Protein AF-A0A1V9XZH4-F1 (afdb_monomer)

Solvent-accessible surface area (backbone atoms only — not comparable to full-atom values): 14173 Å² total; per-residue (Å²): 106,75,68,56,33,52,47,51,18,68,76,70,73,46,92,42,86,50,59,61,65,52,14,51,52,33,57,56,53,50,52,32,57,75,72,70,48,92,74,62,70,66,55,71,80,41,41,68,61,32,49,50,42,28,15,50,36,45,43,61,67,25,68,44,66,68,39,15,20,73,62,25,9,61,59,54,45,49,55,52,46,58,54,54,45,50,74,75,45,88,64,92,77,86,78,87,87,85,90,80,54,52,67,52,55,39,16,40,27,41,50,71,72,67,55,83,67,59,60,60,56,79,74,51,42,80,46,79,44,82,43,71,41,89,88,76,74,46,51,29,37,36,35,27,43,30,45,55,92,74,70,49,73,39,80,78,45,76,46,46,43,68,63,52,50,61,71,36,49,92,30,43,54,91,52,57,57,61,74,72,64,54,70,73,83,76,77,58,54,78,69,52,45,51,52,49,51,51,50,52,54,51,51,52,51,51,51,50,51,51,48,52,51,50,49,52,52,47,58,60,47,67,76,57,78,89,83,89,81,87,86,78,87,74,99,71,87,75,87,132

pLDDT: mean 88.06, std 14.76, range [39.62, 98.56]

Organism: NCBI:txid418985

Secondary structure (DSSP, 8-state):
-HHHHHHHHHHHSS---SHHHHHHHHHHHHHHHHTT----HHHHHTHHHHHHHHHHHHHHHT-SHHHHHHHTHHHHHHHHHHHHHHHHS--S---------HHHHHHHHHHHT---SSPPPTT-EEEEEEEE-TTT--EEEEEEEE-TTT--EEEEEEEEHHHHHHHHHTTS-SSHHHHTT---TT---HHHHHHHHHHHHHHHHHHHHHHHHHHHHHHHHTTS----------S-----

Foldseek 3Di:
DVVVQVVVCVVVVHNRDDLVVLLVVLVVVVVCVVVVHDDDPVCVVCVVVSQLSNLVNLCVCQVDLASLLLQQQVVLVVVLVVLVVCLVDNDPDPDDDDDDDQSNVSSNCVLQVNHPSGRADVPWDKDWDWDADPVPRFIKIWIWIAHPVVRDTDTRDIDTSVVSCVSNVSSHDPDNCVVVVPDPDDPPDPVSVVVVVVVVVVVVVVVVVVVVVVVVVVVVCVVDDDDDDDDDDDPDPDDD

Radius of gyration: 29.9 Å; Cα contacts (8 Å, |Δi|>4): 224; chains: 1; bounding box: 82×60×63 Å

Mean predicted aligned error: 12.1 Å

Nearest PDB structures (foldseek):
  3it1-assembly1_A  TM=8.433E-01  e=1.072E-05  Francisella tularensis subsp. holarctica LVS
  3it2-assembly1_B  TM=8.369E-01  e=1.134E-05  Francisella tularensis subsp. holarctica LVS
  3it0-assembly1_A  TM=8.427E-01  e=2.110E-05  Francisella tularensis subsp. holarctica LVS
  4e3w-assembly1_B  TM=8.431E-01  e=2.645E-05  Francisella tularensis subsp. holarctica LVS
  3it3-assembly1_A  TM=7.872E-01  e=6.165E-05  Francisella tularensis subsp. holarctica LVS

Sequence (240 aa):
YADFYRNLSVWTGANITDWDTAGSIYDCVMIERLYGLPQPQWVTDHFDELEYQQDQSFEWYSKTPQLQRFRAGPLAKQILGNMQEVTKEPTDVRVHMYSTHDTEIASLLNLYGLFDQKSPSYGATVIVELWQDVAFSNYSVKVLRLNYLDMTPREVLHLPLPDFADRIASKLPSDWEKECGRKNAFILDGRDGQLFAMAVASWATLAFLCLISCCYCVCIRDSSNKKTIMYQPLPTETIS

InterPro domains:
  IPR000560 Histidine phosphatase superfamily, clade-2 [PF00328] (36-144)
  IPR000560 Histidine phosphatase superfamily, clade-2 [cd07061] (42-144)
  IPR029033 Histidine phosphatase superfamily [G3DSA:3.40.50.1240] (1-186)
  IPR029033 Histidine phosphatase superfamily [SSF53254] (3-183)
  IPR050645 Histidine Acid Phosphatase [PTHR11567] (20-185)

Structure (mmCIF, N/CA/C/O backbone):
data_AF-A0A1V9XZH4-F1
#
_entry.id   AF-A0A1V9XZH4-F1
#
loop_
_atom_site.group_PDB
_atom_site.id
_atom_site.type_symbol
_atom_site.label_atom_id
_atom_site.label_alt_id
_atom_site.label_comp_id
_atom_site.label_asym_id
_atom_site.label_entity_id
_atom_site.label_seq_id
_atom_site.pdbx_PDB_ins_code
_atom_site.Cartn_x
_atom_site.Cartn_y
_atom_site.Cartn_z
_atom_site.occupancy
_atom_site.B_iso_or_equiv
_atom_site.auth_seq_id
_atom_site.auth_comp_id
_atom_site.auth_asym_id
_atom_site.auth_atom_id
_atom_site.pdbx_PDB_model_num
ATOM 1 N N . TYR A 1 1 ? 12.724 10.282 -17.321 1.00 78.00 1 TYR A N 1
ATOM 2 C CA . TYR A 1 1 ? 11.905 9.112 -17.696 1.00 78.00 1 TYR A CA 1
ATOM 3 C C . TYR A 1 1 ? 11.595 9.006 -19.186 1.00 78.00 1 TYR A C 1
ATOM 5 O O . TYR A 1 1 ? 11.684 7.901 -19.687 1.00 78.00 1 TYR A O 1
ATOM 13 N N . ALA A 1 2 ? 11.286 10.084 -19.927 1.00 88.12 2 ALA A N 1
ATOM 14 C CA . ALA A 1 2 ? 10.917 9.964 -21.352 1.00 88.12 2 ALA A CA 1
ATOM 15 C C . ALA A 1 2 ? 11.971 9.252 -22.230 1.00 88.12 2 ALA A C 1
ATOM 17 O O . ALA A 1 2 ? 11.613 8.411 -23.050 1.00 88.12 2 ALA A O 1
ATOM 18 N N . ASP A 1 3 ? 13.262 9.544 -22.039 1.00 93.81 3 ASP A N 1
ATOM 19 C CA . ASP A 1 3 ? 14.328 8.855 -22.781 1.00 93.81 3 ASP A CA 1
ATOM 20 C C . ASP A 1 3 ? 14.521 7.405 -22.312 1.00 93.81 3 ASP A C 1
ATOM 22 O O . ASP A 1 3 ? 14.715 6.522 -23.140 1.00 93.81 3 ASP A O 1
ATOM 26 N N . PHE A 1 4 ? 14.366 7.136 -21.009 1.00 94.50 4 PHE A N 1
ATOM 27 C CA . PHE A 1 4 ? 14.396 5.775 -20.466 1.00 94.50 4 PHE A CA 1
ATOM 28 C C . PHE A 1 4 ? 13.275 4.913 -21.062 1.00 94.50 4 PHE A C 1
ATOM 30 O O . PHE A 1 4 ? 13.542 3.831 -21.561 1.00 94.50 4 PHE A O 1
ATOM 37 N N . TYR A 1 5 ? 12.037 5.414 -21.129 1.00 96.25 5 TYR A N 1
ATOM 38 C CA . TYR A 1 5 ? 10.906 4.659 -21.690 1.00 96.25 5 TYR A CA 1
ATOM 39 C C . TYR A 1 5 ? 11.044 4.450 -23.204 1.00 96.25 5 TYR A C 1
ATOM 41 O O . TYR A 1 5 ? 10.684 3.393 -23.727 1.00 96.25 5 TYR A O 1
ATOM 49 N N . ARG A 1 6 ? 11.640 5.419 -23.914 1.00 96.69 6 ARG A N 1
ATOM 50 C CA . ARG A 1 6 ? 12.012 5.248 -25.325 1.00 96.69 6 ARG A CA 1
ATOM 51 C C . ARG A 1 6 ? 13.023 4.113 -25.491 1.00 96.69 6 ARG A C 1
ATOM 53 O O . ARG A 1 6 ? 12.836 3.269 -26.361 1.00 96.69 6 ARG A O 1
ATOM 60 N N . ASN A 1 7 ? 14.053 4.071 -24.648 1.00 96.88 7 ASN A N 1
ATOM 61 C CA . ASN A 1 7 ? 15.051 3.005 -24.672 1.00 96.88 7 ASN A CA 1
ATOM 62 C C . ASN A 1 7 ? 14.434 1.645 -24.326 1.00 96.88 7 ASN A C 1
ATOM 64 O O . ASN A 1 7 ? 14.631 0.697 -25.079 1.00 96.88 7 ASN A O 1
ATOM 68 N N . LEU A 1 8 ? 13.611 1.568 -23.273 1.00 96.81 8 LEU A N 1
ATOM 69 C CA . LEU A 1 8 ? 12.867 0.355 -22.920 1.00 96.81 8 LEU A CA 1
ATOM 70 C C . LEU A 1 8 ? 12.020 -0.143 -24.093 1.00 96.81 8 LEU A C 1
ATOM 72 O O . LEU A 1 8 ? 12.009 -1.340 -24.369 1.00 96.81 8 LEU A O 1
ATOM 76 N N . SER A 1 9 ? 11.370 0.759 -24.832 1.00 97.38 9 SER A N 1
ATOM 77 C CA . SER A 1 9 ? 10.591 0.380 -26.015 1.00 97.38 9 SER A CA 1
ATOM 78 C C . SER A 1 9 ? 11.460 -0.229 -27.119 1.00 97.38 9 SER A C 1
ATOM 80 O O . SER A 1 9 ? 11.091 -1.229 -27.730 1.00 97.38 9 SER A O 1
ATOM 82 N N . VAL A 1 10 ? 12.645 0.341 -27.359 1.00 97.50 10 VAL A N 1
ATOM 83 C CA . VAL A 1 10 ? 13.603 -0.180 -28.347 1.00 97.50 10 VAL A CA 1
ATOM 84 C C . VAL A 1 10 ? 14.168 -1.535 -27.915 1.00 97.50 10 VAL A C 1
ATOM 86 O O . VAL A 1 10 ? 14.284 -2.435 -28.742 1.00 97.50 10 VAL A O 1
ATOM 89 N N . TRP A 1 11 ? 14.517 -1.693 -26.638 1.00 96.38 11 TRP A N 1
ATOM 90 C CA . TRP A 1 11 ? 15.146 -2.908 -26.120 1.00 96.38 11 TRP A CA 1
ATOM 91 C C . TRP A 1 11 ? 14.180 -4.084 -25.978 1.00 96.38 11 TRP A C 1
ATOM 93 O O . TRP A 1 11 ? 14.561 -5.219 -26.256 1.00 96.38 11 TRP A O 1
ATOM 103 N N . THR A 1 12 ? 12.942 -3.822 -25.555 1.00 95.38 12 THR A N 1
ATOM 104 C CA . THR A 1 12 ? 11.913 -4.859 -25.364 1.00 95.38 12 THR A CA 1
ATOM 105 C C . THR A 1 12 ? 11.109 -5.138 -26.633 1.00 95.38 12 THR A C 1
ATOM 107 O O . THR A 1 12 ? 10.493 -6.194 -26.748 1.00 95.38 12 THR A O 1
ATOM 110 N N . GLY A 1 13 ? 11.080 -4.196 -27.582 1.00 96.06 13 GLY A N 1
ATOM 111 C CA . GLY A 1 13 ? 10.205 -4.243 -28.756 1.00 96.06 13 GLY A CA 1
ATOM 112 C C . GLY A 1 13 ? 8.731 -3.933 -28.457 1.00 96.06 13 GLY A C 1
ATOM 113 O O . GLY A 1 13 ? 7.912 -3.949 -29.376 1.00 96.06 13 GLY A O 1
ATOM 114 N N . ALA A 1 14 ? 8.379 -3.643 -27.201 1.00 95.19 14 ALA A N 1
ATOM 115 C CA . ALA A 1 14 ? 7.040 -3.239 -26.789 1.00 95.19 14 ALA A CA 1
ATOM 116 C C . ALA A 1 14 ? 6.892 -1.708 -26.794 1.00 95.19 14 ALA A C 1
ATOM 118 O O . ALA A 1 14 ? 7.867 -0.970 -26.705 1.00 95.19 14 ALA A O 1
ATOM 119 N N . ASN A 1 15 ? 5.661 -1.204 -26.887 1.00 96.12 15 ASN A N 1
ATOM 120 C CA . ASN A 1 15 ? 5.402 0.232 -26.781 1.00 96.12 15 ASN A CA 1
ATOM 121 C C . ASN A 1 15 ? 5.285 0.643 -25.305 1.00 96.12 15 ASN A C 1
ATOM 123 O O . ASN A 1 15 ? 4.218 0.496 -24.713 1.00 96.12 15 ASN A O 1
ATOM 127 N N . ILE A 1 16 ? 6.371 1.152 -24.720 1.00 96.81 16 ILE A N 1
ATOM 128 C CA . ILE A 1 16 ? 6.438 1.543 -23.307 1.00 96.81 16 ILE A CA 1
ATOM 129 C C . ILE A 1 16 ? 6.202 3.049 -23.186 1.00 96.81 16 ILE A C 1
ATOM 131 O O . ILE A 1 16 ? 7.080 3.860 -23.486 1.00 96.81 16 ILE A O 1
ATOM 135 N N . THR A 1 17 ? 5.001 3.434 -22.749 1.00 95.06 17 THR A N 1
ATOM 136 C CA . THR A 1 17 ? 4.586 4.850 -22.677 1.00 95.06 17 THR A CA 1
ATOM 137 C C . THR A 1 17 ? 4.160 5.318 -21.295 1.00 95.06 17 THR A C 1
ATOM 139 O O . THR A 1 17 ? 4.040 6.520 -21.063 1.00 95.06 17 THR A O 1
ATOM 142 N N . ASP A 1 18 ? 3.929 4.389 -20.381 1.00 94.81 18 ASP A N 1
ATOM 143 C CA . ASP A 1 18 ? 3.443 4.656 -19.040 1.00 94.81 18 ASP A CA 1
ATOM 144 C C . ASP A 1 18 ? 4.310 3.945 -18.004 1.00 94.81 18 ASP A C 1
ATOM 146 O O . ASP A 1 18 ? 5.118 3.063 -18.303 1.00 94.81 18 ASP A O 1
ATOM 150 N N . TRP A 1 19 ? 4.153 4.394 -16.771 1.00 94.31 19 TRP A N 1
ATOM 151 C CA . TRP A 1 19 ? 4.971 3.945 -15.668 1.00 94.31 19 TRP A CA 1
ATOM 152 C C . TRP A 1 19 ? 4.685 2.521 -15.213 1.00 94.31 19 TRP A C 1
ATOM 154 O O . TRP A 1 19 ? 5.597 1.871 -14.713 1.00 94.31 19 TRP A O 1
ATOM 164 N N . ASP A 1 20 ? 3.450 2.056 -15.372 1.00 93.44 20 ASP A N 1
ATOM 165 C CA . ASP A 1 20 ? 3.027 0.742 -14.905 1.00 93.44 20 ASP A CA 1
ATOM 166 C C . ASP A 1 20 ? 3.624 -0.330 -15.815 1.00 93.44 20 ASP A C 1
ATOM 168 O O . ASP A 1 20 ? 4.338 -1.227 -15.365 1.00 93.44 20 ASP A O 1
ATOM 172 N N . THR A 1 21 ? 3.483 -0.135 -17.129 1.00 94.25 21 THR A N 1
ATOM 173 C CA . THR A 1 21 ? 4.137 -0.986 -18.124 1.00 94.25 21 THR A CA 1
ATOM 174 C C . THR A 1 21 ? 5.660 -0.946 -17.965 1.00 94.25 21 THR A C 1
ATOM 176 O O . THR A 1 21 ? 6.310 -1.988 -18.029 1.00 94.25 21 THR A O 1
ATOM 179 N N . ALA A 1 22 ? 6.251 0.226 -17.700 1.00 94.81 22 ALA A N 1
ATOM 180 C CA . ALA A 1 22 ? 7.690 0.325 -17.453 1.00 94.81 22 ALA A CA 1
ATOM 181 C C . ALA A 1 22 ? 8.131 -0.429 -16.182 1.00 94.81 22 ALA A C 1
ATOM 183 O O . ALA A 1 22 ? 9.173 -1.080 -16.207 1.00 94.81 22 ALA A O 1
ATOM 184 N N . GLY A 1 23 ? 7.346 -0.372 -15.099 1.00 93.69 23 GLY A N 1
ATOM 185 C CA . GLY A 1 23 ? 7.593 -1.133 -13.869 1.00 93.69 23 GLY A CA 1
ATOM 186 C C . GLY A 1 23 ? 7.511 -2.644 -14.093 1.00 93.69 23 GLY A C 1
ATOM 187 O O . GLY A 1 23 ? 8.406 -3.379 -13.684 1.00 93.69 23 GLY A O 1
ATOM 188 N N . SER A 1 24 ? 6.519 -3.109 -14.862 1.00 93.94 24 SER A N 1
ATOM 189 C CA . SER A 1 24 ? 6.313 -4.541 -15.141 1.00 93.94 24 SER A CA 1
ATOM 190 C C . SER A 1 24 ? 7.511 -5.247 -15.799 1.00 93.94 24 SER A C 1
ATOM 192 O O . SER A 1 24 ? 7.683 -6.457 -15.650 1.00 93.94 24 SER A O 1
ATOM 194 N N . ILE A 1 25 ? 8.391 -4.503 -16.483 1.00 96.38 25 ILE A N 1
ATOM 195 C CA . ILE A 1 25 ? 9.628 -5.053 -17.059 1.00 96.38 25 ILE A CA 1
ATOM 196 C C . ILE A 1 25 ? 10.563 -5.560 -15.957 1.00 96.38 25 ILE A C 1
ATOM 198 O O . ILE A 1 25 ? 11.166 -6.623 -16.113 1.00 96.38 25 ILE A O 1
ATOM 202 N N . TYR A 1 26 ? 10.671 -4.830 -14.841 1.00 95.69 26 TYR A N 1
ATOM 203 C CA . TYR A 1 26 ? 11.482 -5.261 -13.705 1.00 95.69 26 TYR A CA 1
ATOM 204 C C . TYR A 1 26 ? 10.965 -6.573 -13.116 1.00 95.69 26 TYR A C 1
ATOM 206 O O . TYR A 1 26 ? 11.776 -7.421 -12.766 1.00 95.69 26 TYR A O 1
ATOM 214 N N . ASP A 1 27 ? 9.646 -6.775 -13.045 1.00 93.69 27 ASP A N 1
ATOM 215 C CA . ASP A 1 27 ? 9.063 -8.014 -12.513 1.00 93.69 27 ASP A CA 1
ATOM 216 C C . ASP A 1 27 ? 9.528 -9.246 -13.312 1.00 93.69 27 ASP A C 1
ATOM 218 O O . ASP A 1 27 ? 10.066 -10.201 -12.748 1.00 93.69 27 ASP A O 1
ATOM 222 N N . CYS A 1 28 ? 9.458 -9.174 -14.648 1.00 94.56 28 CYS A N 1
ATOM 223 C CA . CYS A 1 28 ? 9.970 -10.229 -15.530 1.00 94.56 28 CYS A CA 1
ATOM 224 C C . CYS A 1 28 ? 11.473 -10.470 -15.320 1.00 94.56 28 CYS A C 1
ATOM 226 O O . CYS A 1 28 ? 11.912 -11.603 -15.115 1.00 94.56 28 CYS A O 1
ATOM 228 N N . VAL A 1 29 ? 12.260 -9.392 -15.314 1.00 95.50 29 VAL A N 1
ATOM 229 C CA . VAL A 1 29 ? 13.716 -9.426 -15.116 1.00 95.50 29 VAL A CA 1
ATOM 230 C C . VAL A 1 29 ? 14.100 -10.002 -13.746 1.00 95.50 29 VAL A C 1
ATOM 232 O O . VAL A 1 29 ? 15.080 -10.741 -13.626 1.00 95.50 29 VAL A O 1
ATOM 235 N N . MET A 1 30 ? 13.348 -9.680 -12.698 1.00 94.44 30 MET A N 1
ATOM 236 C CA . MET A 1 30 ? 13.578 -10.172 -11.344 1.00 94.44 30 MET A CA 1
ATOM 237 C C . MET A 1 30 ? 13.323 -11.681 -11.273 1.00 94.44 30 MET A C 1
ATOM 239 O O . MET A 1 30 ? 14.156 -12.409 -10.730 1.00 94.44 30 MET A O 1
ATOM 243 N N . ILE A 1 31 ? 12.240 -12.167 -11.890 1.00 94.69 31 ILE A N 1
ATOM 244 C CA . ILE A 1 31 ? 11.927 -13.600 -11.975 1.00 94.69 31 ILE A CA 1
ATOM 245 C C . ILE A 1 31 ? 13.009 -14.344 -12.766 1.00 94.69 31 ILE A C 1
ATOM 247 O O . ILE A 1 31 ? 13.516 -15.367 -12.307 1.00 94.69 31 ILE A O 1
ATOM 251 N N . GLU A 1 32 ? 13.414 -13.828 -13.926 1.00 95.69 32 GLU A N 1
ATOM 252 C CA . GLU A 1 32 ? 14.507 -14.407 -14.713 1.00 95.69 32 GLU A CA 1
ATOM 253 C C . GLU A 1 32 ? 15.790 -14.539 -13.888 1.00 95.69 32 GLU A C 1
ATOM 255 O O . GLU A 1 32 ? 16.398 -15.612 -13.857 1.00 95.69 32 GLU A O 1
ATOM 260 N N . ARG A 1 33 ? 16.169 -13.481 -13.161 1.00 93.56 33 ARG A N 1
ATOM 261 C CA . ARG A 1 33 ? 17.344 -13.487 -12.284 1.00 93.56 33 ARG A CA 1
ATOM 262 C C . ARG A 1 33 ? 17.195 -14.491 -11.137 1.00 93.56 33 ARG A C 1
ATOM 264 O O . ARG A 1 33 ? 18.155 -15.202 -10.844 1.00 93.56 33 ARG A O 1
ATOM 271 N N . LEU A 1 34 ? 16.013 -14.592 -10.525 1.00 92.88 34 LEU A N 1
ATOM 272 C CA . LEU A 1 34 ? 15.721 -15.544 -9.447 1.00 92.88 34 LEU A CA 1
ATOM 273 C C . LEU A 1 34 ? 15.927 -17.002 -9.887 1.00 92.88 34 LEU A C 1
ATOM 275 O O . LEU A 1 34 ? 16.435 -17.811 -9.112 1.00 92.88 34 LEU A O 1
ATOM 279 N N . TYR A 1 35 ? 15.571 -17.328 -11.131 1.00 96.00 35 TYR A N 1
ATOM 280 C CA . TYR A 1 35 ? 15.694 -18.679 -11.687 1.00 96.00 35 TYR A CA 1
ATOM 281 C C . TYR A 1 35 ? 16.961 -18.899 -12.530 1.00 96.00 35 TYR A C 1
ATOM 283 O O . TYR A 1 35 ? 17.120 -19.964 -13.127 1.00 96.00 35 TYR A O 1
ATOM 291 N N . GLY A 1 36 ? 17.878 -17.928 -12.572 1.00 96.19 36 GLY A N 1
ATOM 292 C CA . GLY A 1 36 ? 19.130 -18.035 -13.325 1.00 96.19 36 GLY A CA 1
ATOM 293 C C . GLY A 1 36 ? 18.937 -18.126 -14.844 1.00 96.19 36 GLY A C 1
ATOM 294 O O . GLY A 1 36 ? 19.739 -18.765 -15.527 1.00 96.19 36 GLY A O 1
ATOM 295 N N . LEU A 1 37 ? 17.869 -17.525 -15.374 1.00 96.81 37 LEU A N 1
ATOM 296 C CA . LEU A 1 37 ? 17.604 -17.461 -16.809 1.00 96.81 37 LEU A CA 1
ATOM 297 C C . LEU A 1 37 ? 18.524 -16.432 -17.491 1.00 96.81 37 LEU A C 1
ATOM 299 O O . LEU A 1 37 ? 18.918 -15.442 -16.870 1.00 96.81 37 LEU A O 1
ATOM 303 N N . PRO A 1 38 ? 18.897 -16.650 -18.767 1.00 95.38 38 PRO A N 1
ATOM 304 C CA . PRO A 1 38 ? 19.751 -15.720 -19.494 1.00 95.38 38 PRO A CA 1
ATOM 305 C C . PRO A 1 38 ? 19.031 -14.390 -19.735 1.00 95.38 38 PRO A C 1
ATOM 307 O O . PRO A 1 38 ? 17.893 -14.376 -20.195 1.00 95.38 38 PRO A O 1
ATOM 310 N N . GLN A 1 39 ? 19.732 -13.282 -19.491 1.00 94.81 39 GLN A N 1
ATOM 311 C CA . GLN A 1 39 ? 19.215 -11.926 -19.683 1.00 94.81 39 GLN A CA 1
ATOM 312 C C . GLN A 1 39 ? 20.040 -11.177 -20.735 1.00 94.81 39 GLN A C 1
ATOM 314 O O . GLN A 1 39 ? 21.250 -11.405 -20.846 1.00 94.81 39 GLN A O 1
ATOM 319 N N . PRO A 1 40 ? 19.427 -10.277 -21.519 1.00 95.25 40 PRO A N 1
ATOM 320 C CA . PRO A 1 40 ? 20.167 -9.437 -22.450 1.00 95.25 40 PRO A CA 1
ATOM 321 C C . PRO A 1 40 ? 21.054 -8.431 -21.697 1.00 95.25 40 PRO A C 1
ATOM 323 O O . PRO A 1 40 ? 20.728 -7.999 -20.594 1.00 95.25 40 PRO A O 1
ATOM 326 N N . GLN A 1 41 ? 22.167 -8.014 -22.311 1.00 95.50 41 GLN A N 1
ATOM 327 C CA . GLN A 1 41 ? 23.179 -7.169 -21.655 1.00 95.50 41 GLN A CA 1
ATOM 328 C C . GLN A 1 41 ? 22.600 -5.872 -21.062 1.00 95.50 41 GLN A C 1
ATOM 330 O O . GLN A 1 41 ? 22.933 -5.514 -19.935 1.00 95.50 41 GLN A O 1
ATOM 335 N N . TRP A 1 42 ? 21.673 -5.220 -21.773 1.00 95.56 42 TRP A N 1
ATOM 336 C CA . TRP A 1 42 ? 21.058 -3.967 -21.323 1.00 95.56 42 TRP A CA 1
ATOM 337 C C . TRP A 1 42 ? 20.326 -4.106 -19.978 1.00 95.56 42 TRP A C 1
ATOM 339 O O . TRP A 1 42 ? 20.273 -3.145 -19.220 1.00 95.56 42 TRP A O 1
ATOM 349 N N . VAL A 1 43 ? 19.803 -5.293 -19.641 1.00 95.81 43 VAL A N 1
ATOM 350 C CA . VAL A 1 43 ? 19.167 -5.538 -18.335 1.00 95.81 43 VAL A CA 1
ATOM 351 C C . VAL A 1 43 ? 20.191 -5.442 -17.212 1.00 95.81 43 VAL A C 1
ATOM 353 O O . VAL A 1 43 ? 19.891 -4.894 -16.159 1.00 95.81 43 VAL A O 1
ATOM 356 N N . THR A 1 44 ? 21.406 -5.949 -17.432 1.00 92.75 44 THR A N 1
ATOM 357 C CA . THR A 1 44 ? 22.478 -5.862 -16.432 1.00 92.75 44 THR A CA 1
ATOM 358 C C . THR A 1 44 ? 22.958 -4.424 -16.275 1.00 92.75 44 THR A C 1
ATOM 360 O O . THR A 1 44 ? 23.144 -3.969 -15.150 1.00 92.75 44 THR A O 1
ATOM 363 N N . ASP A 1 45 ? 23.102 -3.703 -17.388 1.00 95.50 45 ASP A N 1
ATOM 364 C CA . ASP A 1 45 ? 23.608 -2.327 -17.399 1.00 95.50 45 ASP A CA 1
ATOM 365 C C . ASP A 1 45 ? 22.623 -1.326 -16.760 1.00 95.50 45 ASP A C 1
ATOM 367 O O . ASP A 1 45 ? 23.046 -0.305 -16.222 1.00 95.50 45 ASP A O 1
ATOM 371 N N . HIS A 1 46 ? 21.320 -1.633 -16.793 1.00 95.94 46 HIS A N 1
ATOM 372 C CA . HIS A 1 46 ? 20.234 -0.748 -16.352 1.00 95.94 46 HIS A CA 1
ATOM 373 C C . HIS A 1 46 ? 19.371 -1.343 -15.223 1.00 95.94 46 HIS A C 1
ATOM 375 O O . HIS A 1 46 ? 18.248 -0.888 -14.994 1.00 95.94 46 HIS A O 1
ATOM 381 N N . PHE A 1 47 ? 19.870 -2.358 -14.506 1.00 94.81 47 PHE A N 1
ATOM 382 C CA . PHE A 1 47 ? 19.097 -3.067 -13.477 1.00 94.81 47 PHE A CA 1
ATOM 383 C C . PHE A 1 47 ? 18.586 -2.129 -12.373 1.00 94.81 47 PHE A C 1
ATOM 385 O O . PHE A 1 47 ? 17.410 -2.178 -12.019 1.00 94.81 47 PHE A O 1
ATOM 392 N N . ASP A 1 48 ? 19.440 -1.232 -11.879 1.00 95.62 48 ASP A N 1
ATOM 393 C CA . ASP A 1 48 ? 19.083 -0.294 -10.808 1.00 95.62 48 ASP A CA 1
ATOM 394 C C . ASP A 1 48 ? 18.025 0.730 -11.265 1.00 95.62 48 ASP A C 1
ATOM 396 O O . ASP A 1 48 ? 17.177 1.152 -10.480 1.00 95.62 48 ASP A O 1
ATOM 400 N N . GLU A 1 49 ? 18.027 1.116 -12.547 1.00 96.31 49 GLU A N 1
ATOM 401 C CA . GLU A 1 49 ? 17.008 2.011 -13.112 1.00 96.31 49 GLU A CA 1
ATOM 402 C C . GLU A 1 49 ? 15.653 1.307 -13.262 1.00 96.31 49 GLU A C 1
ATOM 404 O O . GLU A 1 49 ? 14.613 1.923 -13.017 1.00 96.31 49 GLU A O 1
ATOM 409 N N . LEU A 1 50 ? 15.660 0.018 -13.624 1.00 96.62 50 LEU A N 1
ATOM 410 C CA . LEU A 1 50 ? 14.461 -0.823 -13.642 1.00 96.62 50 LEU A CA 1
ATOM 411 C C . LEU A 1 50 ? 13.887 -0.991 -12.229 1.00 96.62 50 LEU A C 1
ATOM 413 O O . LEU A 1 50 ? 12.688 -0.800 -12.036 1.00 96.62 50 LEU A O 1
ATOM 417 N N . GLU A 1 51 ? 14.737 -1.292 -11.243 1.00 96.31 51 GLU A N 1
ATOM 418 C CA . GLU A 1 51 ? 14.324 -1.435 -9.841 1.00 96.31 51 GLU A CA 1
ATOM 419 C C . GLU A 1 51 ? 13.718 -0.138 -9.309 1.00 96.31 51 GLU A C 1
ATOM 421 O O . GLU A 1 51 ? 12.626 -0.126 -8.742 1.00 96.31 51 GLU A O 1
ATOM 426 N N . TYR A 1 52 ? 14.389 0.985 -9.555 1.00 96.25 52 TYR A N 1
ATOM 427 C CA . TYR A 1 52 ? 13.887 2.286 -9.145 1.00 96.25 52 TYR A CA 1
ATOM 428 C C . TYR A 1 52 ? 12.545 2.623 -9.812 1.00 96.25 52 TYR A C 1
ATOM 430 O O . TYR A 1 52 ? 11.632 3.116 -9.148 1.00 96.25 52 TYR A O 1
ATOM 438 N N . GLN A 1 53 ? 12.383 2.326 -11.105 1.00 96.12 53 GLN A N 1
ATOM 439 C CA . GLN A 1 53 ? 11.108 2.499 -11.805 1.00 96.12 53 GLN A CA 1
ATOM 440 C C . GLN A 1 53 ? 9.993 1.630 -11.196 1.00 96.12 53 GLN A C 1
ATOM 442 O O . GLN A 1 53 ? 8.864 2.109 -11.042 1.00 96.12 53 GLN A O 1
ATOM 447 N N . GLN A 1 54 ? 10.291 0.386 -10.818 1.00 96.38 54 GLN A N 1
ATOM 448 C CA . GLN A 1 54 ? 9.344 -0.489 -10.125 1.00 96.38 54 GLN A CA 1
ATOM 449 C C . GLN A 1 54 ? 8.930 0.104 -8.774 1.00 96.38 54 GLN A C 1
ATOM 451 O O . GLN A 1 54 ? 7.740 0.251 -8.495 1.00 96.38 54 GLN A O 1
ATOM 456 N N . ASP A 1 55 ? 9.898 0.527 -7.964 1.00 96.44 55 ASP A N 1
ATOM 457 C CA . ASP A 1 55 ? 9.656 1.153 -6.664 1.00 96.44 55 ASP A CA 1
ATOM 458 C C . ASP A 1 55 ? 8.755 2.398 -6.778 1.00 96.44 55 ASP A C 1
ATOM 460 O O . ASP A 1 55 ? 7.805 2.567 -6.007 1.00 96.44 55 ASP A O 1
ATOM 464 N N . GLN A 1 56 ? 8.994 3.252 -7.782 1.00 95.44 56 GLN A N 1
ATOM 465 C CA . GLN A 1 56 ? 8.141 4.418 -8.043 1.00 95.44 56 GLN A CA 1
ATOM 466 C C . GLN A 1 56 ? 6.713 4.035 -8.456 1.00 95.44 56 GLN A C 1
ATOM 468 O O . GLN A 1 56 ? 5.768 4.747 -8.112 1.00 95.44 56 GLN A O 1
ATOM 473 N N . SER A 1 57 ? 6.535 2.911 -9.150 1.00 95.25 57 SER A N 1
ATOM 474 C CA . SER A 1 57 ? 5.216 2.439 -9.587 1.00 95.25 57 SER A CA 1
ATOM 475 C C . SER A 1 57 ? 4.314 2.110 -8.388 1.00 95.25 57 SER A C 1
ATOM 477 O O . SER A 1 57 ? 3.154 2.530 -8.351 1.00 95.25 57 SER A O 1
ATOM 479 N N . PHE A 1 58 ? 4.864 1.485 -7.339 1.00 95.94 58 PHE A N 1
ATOM 480 C CA . PHE A 1 58 ? 4.138 1.233 -6.084 1.00 95.94 58 PHE A CA 1
ATOM 481 C C . PHE A 1 58 ? 3.754 2.503 -5.325 1.00 95.94 58 PHE A C 1
ATOM 483 O O . PHE A 1 58 ? 2.671 2.566 -4.744 1.00 95.94 58 PHE A O 1
ATOM 490 N N . GLU A 1 59 ? 4.592 3.539 -5.366 1.00 94.69 59 GLU A N 1
ATOM 491 C CA . GLU A 1 59 ? 4.243 4.846 -4.803 1.00 94.69 59 GLU A CA 1
ATOM 492 C C . GLU A 1 59 ? 3.076 5.485 -5.574 1.00 94.69 59 GLU A C 1
ATOM 494 O O . GLU A 1 59 ? 2.129 6.009 -4.984 1.00 94.69 59 GLU A O 1
ATOM 499 N N . TRP A 1 60 ? 3.115 5.436 -6.908 1.00 94.94 60 TRP A N 1
ATOM 500 C CA . TRP A 1 60 ? 2.136 6.104 -7.773 1.00 94.94 60 TRP A CA 1
ATOM 501 C C . TRP A 1 60 ? 0.741 5.506 -7.689 1.00 94.94 60 TRP A C 1
ATOM 503 O O . TRP A 1 60 ? -0.243 6.247 -7.777 1.00 94.94 60 TRP A O 1
ATOM 513 N N . TYR A 1 61 ? 0.649 4.210 -7.409 1.00 93.69 61 TYR A N 1
ATOM 514 C CA . TYR A 1 61 ? -0.614 3.537 -7.166 1.00 93.69 61 TYR A CA 1
ATOM 515 C C . TYR A 1 61 ? -1.447 4.191 -6.054 1.00 93.69 61 TYR A C 1
ATOM 517 O O . TYR A 1 61 ? -2.663 4.298 -6.196 1.00 93.69 61 TYR A O 1
ATOM 525 N N . SER A 1 62 ? -0.828 4.708 -4.993 1.00 95.88 62 SER A N 1
ATOM 526 C CA . SER A 1 62 ? -1.536 5.278 -3.839 1.00 95.88 62 SER A CA 1
ATOM 527 C C . SER A 1 62 ? -0.976 6.631 -3.388 1.00 95.88 62 SER A C 1
ATOM 529 O O . SER A 1 62 ? -1.027 6.967 -2.207 1.00 95.88 62 SER A O 1
ATOM 531 N N . LYS A 1 63 ? -0.436 7.425 -4.316 1.00 95.56 63 LYS A N 1
ATOM 532 C CA . LYS A 1 63 ? 0.290 8.665 -3.989 1.00 95.56 63 LYS A CA 1
ATOM 533 C C . LYS A 1 63 ? -0.568 9.748 -3.336 1.00 95.56 63 LYS A C 1
ATOM 535 O O . LYS A 1 63 ? -0.076 10.556 -2.553 1.00 95.56 63 LYS A O 1
ATOM 540 N N . THR A 1 64 ? -1.845 9.829 -3.705 1.00 97.00 64 THR A N 1
ATOM 541 C CA . THR A 1 64 ? -2.754 10.869 -3.204 1.00 97.00 64 THR A CA 1
ATOM 542 C C . THR A 1 64 ? -3.697 10.307 -2.142 1.00 97.00 64 THR A C 1
ATOM 544 O O . THR A 1 64 ? -4.065 9.132 -2.220 1.00 97.00 64 THR A O 1
ATOM 547 N N . PRO A 1 65 ? -4.177 11.130 -1.189 1.00 96.50 65 PRO A N 1
ATOM 548 C CA . PRO A 1 65 ? -5.173 10.691 -0.211 1.00 96.50 65 PRO A CA 1
ATOM 549 C C . PRO A 1 65 ? -6.429 10.086 -0.853 1.00 96.50 65 PRO A C 1
ATOM 551 O O . PRO A 1 65 ? -7.004 9.142 -0.320 1.00 96.50 65 PRO A O 1
ATOM 554 N N . GLN A 1 66 ? -6.839 10.592 -2.020 1.00 96.25 66 GLN A N 1
ATOM 555 C CA . GLN A 1 66 ? -7.961 10.061 -2.792 1.00 96.25 66 GLN A CA 1
ATOM 556 C C . GLN A 1 66 ? -7.669 8.649 -3.316 1.00 96.25 66 GLN A C 1
ATOM 558 O O . GLN A 1 66 ? -8.516 7.768 -3.195 1.00 96.25 66 GLN A O 1
ATOM 563 N N . LEU A 1 67 ? -6.469 8.409 -3.856 1.00 96.88 67 LEU A N 1
ATOM 564 C CA . LEU A 1 67 ? -6.068 7.074 -4.304 1.00 96.88 67 LEU A CA 1
ATOM 565 C C . LEU A 1 67 ? -5.961 6.099 -3.128 1.00 96.88 67 LEU A C 1
ATOM 567 O O . LEU A 1 67 ? -6.465 4.985 -3.226 1.00 96.88 67 LEU A O 1
ATOM 571 N N . GLN A 1 68 ? -5.387 6.526 -1.999 1.00 97.94 68 GLN A N 1
ATOM 572 C CA . GLN A 1 68 ? -5.339 5.723 -0.769 1.00 97.94 68 GLN A CA 1
ATOM 573 C C . GLN A 1 68 ? -6.748 5.344 -0.308 1.00 97.94 68 GLN A C 1
ATOM 575 O O . GLN A 1 68 ? -7.013 4.179 -0.023 1.00 97.94 68 GLN A O 1
ATOM 580 N N . ARG A 1 69 ? -7.671 6.313 -0.310 1.00 97.56 69 ARG A N 1
ATOM 581 C CA . ARG A 1 69 ? -9.071 6.118 0.079 1.00 97.56 69 ARG A CA 1
ATOM 582 C C . ARG A 1 69 ? -9.807 5.109 -0.793 1.00 97.56 69 ARG A C 1
ATOM 584 O O . ARG A 1 69 ? -10.589 4.320 -0.268 1.00 97.56 69 ARG A O 1
ATOM 591 N N . PHE A 1 70 ? -9.574 5.125 -2.102 1.00 96.00 70 PHE A N 1
ATOM 592 C CA . PHE A 1 70 ? -10.262 4.220 -3.023 1.00 96.00 70 PHE A CA 1
ATOM 593 C C . PHE A 1 70 ? -9.586 2.863 -3.194 1.00 96.00 70 PHE A C 1
ATOM 595 O O . PHE A 1 70 ? -10.262 1.930 -3.616 1.00 96.00 70 PHE A O 1
ATOM 602 N N . ARG A 1 71 ? -8.301 2.734 -2.857 1.00 95.12 71 ARG A N 1
ATOM 603 C CA . ARG A 1 71 ? -7.562 1.470 -2.964 1.00 95.12 71 ARG A CA 1
ATOM 604 C C . ARG A 1 71 ? -7.547 0.714 -1.647 1.00 95.12 71 ARG A C 1
ATOM 606 O O . ARG A 1 71 ? -8.345 -0.194 -1.468 1.00 95.12 71 ARG A O 1
ATOM 613 N N . ALA A 1 72 ? -6.731 1.173 -0.701 1.00 97.88 72 ALA A N 1
ATOM 614 C CA . ALA A 1 72 ? -6.555 0.512 0.590 1.00 97.88 72 ALA A CA 1
ATOM 615 C C . ALA A 1 72 ? -7.579 0.941 1.653 1.00 97.88 72 ALA A C 1
ATOM 617 O O . ALA A 1 72 ? -7.689 0.312 2.705 1.00 97.88 72 ALA A O 1
ATOM 618 N N . GLY A 1 73 ? -8.338 2.014 1.411 1.00 98.06 73 GLY A N 1
ATOM 619 C CA . GLY A 1 73 ? -9.336 2.536 2.346 1.00 98.06 73 GLY A CA 1
ATOM 620 C C . GLY A 1 73 ? -10.366 1.503 2.823 1.00 98.06 73 GLY A C 1
ATOM 621 O O . GLY A 1 73 ? -10.598 1.433 4.032 1.00 98.06 73 GLY A O 1
ATOM 622 N N . PRO A 1 74 ? -10.974 0.681 1.942 1.00 97.81 74 PRO A N 1
ATOM 623 C CA . PRO A 1 74 ? -11.873 -0.398 2.353 1.00 97.81 74 PRO A CA 1
ATOM 624 C C . PRO A 1 74 ? -11.219 -1.405 3.306 1.00 97.81 74 PRO A C 1
ATOM 626 O O . PRO A 1 74 ? -11.783 -1.687 4.364 1.00 97.81 74 PRO A O 1
ATOM 629 N N . LEU A 1 75 ? -10.014 -1.889 2.982 1.00 98.31 75 LEU A N 1
ATOM 630 C CA . LEU A 1 75 ? -9.281 -2.837 3.823 1.00 98.31 75 LEU A CA 1
ATOM 631 C C . LEU A 1 75 ? -8.905 -2.210 5.173 1.00 98.31 75 LEU A C 1
ATOM 633 O O . LEU A 1 75 ? -9.149 -2.805 6.221 1.00 98.31 75 LEU A O 1
ATOM 637 N N . ALA A 1 76 ? -8.387 -0.980 5.171 1.00 98.56 76 ALA A N 1
ATOM 638 C CA . ALA A 1 76 ? -8.050 -0.247 6.390 1.00 98.56 76 ALA A CA 1
ATOM 639 C C . ALA A 1 76 ? -9.280 -0.015 7.286 1.00 98.56 76 ALA A C 1
ATOM 641 O O . ALA A 1 76 ? -9.198 -0.166 8.507 1.00 98.56 76 ALA A O 1
ATOM 642 N N . LYS A 1 77 ? -10.438 0.304 6.688 1.00 98.50 77 LYS A N 1
ATOM 643 C CA . LYS A 1 77 ? -11.712 0.456 7.406 1.00 98.50 77 LYS A CA 1
ATOM 644 C C . LYS A 1 77 ? -12.150 -0.858 8.046 1.00 98.50 77 LYS A C 1
ATOM 646 O O . LYS A 1 77 ? -12.588 -0.842 9.192 1.00 98.50 77 LYS A O 1
ATOM 651 N N . GLN A 1 78 ? -12.012 -1.976 7.335 1.00 98.06 78 GLN A N 1
ATOM 652 C CA . GLN A 1 78 ? -12.334 -3.301 7.861 1.00 98.06 78 GLN A CA 1
ATOM 653 C C . GLN A 1 78 ? -11.407 -3.693 9.019 1.00 98.06 78 GLN A C 1
ATOM 655 O O . GLN A 1 78 ? -11.889 -4.114 10.065 1.00 98.06 78 GLN A O 1
ATOM 660 N N . ILE A 1 79 ? -10.092 -3.491 8.881 1.00 98.44 79 ILE A N 1
ATOM 661 C CA . ILE A 1 79 ? -9.117 -3.761 9.951 1.00 98.44 79 ILE A CA 1
ATOM 662 C C . ILE A 1 79 ? -9.437 -2.927 11.201 1.00 98.44 79 ILE A C 1
ATOM 664 O O . ILE A 1 79 ? -9.507 -3.474 12.302 1.00 98.44 79 ILE A O 1
ATOM 668 N N . LEU A 1 80 ? -9.682 -1.619 11.043 1.00 98.38 80 LEU A N 1
ATOM 669 C CA . LEU A 1 80 ? -10.071 -0.750 12.156 1.00 98.38 80 LEU A CA 1
ATOM 670 C C . LEU A 1 80 ? -11.400 -1.186 12.788 1.00 98.38 80 LEU A C 1
ATOM 672 O O . LEU A 1 80 ? -11.507 -1.205 14.013 1.00 98.38 80 LEU A O 1
ATOM 676 N N . GLY A 1 81 ? -12.388 -1.552 11.968 1.00 97.25 81 GLY A N 1
ATOM 677 C CA . GLY A 1 81 ? -13.690 -2.041 12.420 1.00 97.25 81 GLY A CA 1
ATOM 678 C C . GLY A 1 81 ? -13.562 -3.278 13.304 1.00 97.25 81 GLY A C 1
ATOM 679 O O . GLY A 1 81 ? -14.037 -3.255 14.437 1.00 97.25 81 GLY A O 1
ATOM 680 N N . ASN A 1 82 ? -12.825 -4.293 12.845 1.00 96.94 82 ASN A N 1
ATOM 681 C CA . ASN A 1 82 ? -12.580 -5.517 13.613 1.00 96.94 82 ASN A CA 1
ATOM 682 C C . ASN A 1 82 ? -11.921 -5.211 14.969 1.00 96.94 82 ASN A C 1
ATOM 684 O O . ASN A 1 82 ? -12.312 -5.766 15.992 1.00 96.94 82 ASN A O 1
ATOM 688 N N . MET A 1 83 ? -10.946 -4.293 15.004 1.00 96.25 83 MET A N 1
ATOM 689 C CA . MET A 1 83 ? -10.321 -3.876 16.266 1.00 96.25 83 MET A CA 1
ATOM 690 C C . MET A 1 83 ? -11.320 -3.174 17.194 1.00 96.25 83 MET A C 1
ATOM 692 O O . MET A 1 83 ? -11.363 -3.459 18.388 1.00 96.25 83 MET A O 1
ATOM 696 N N . GLN A 1 84 ? -12.141 -2.266 16.664 1.00 95.75 84 GLN A N 1
ATOM 697 C CA . GLN A 1 84 ? -13.135 -1.537 17.452 1.00 95.75 84 GLN A CA 1
ATOM 698 C C . GLN A 1 84 ? -14.250 -2.444 17.982 1.00 95.75 84 GLN A C 1
ATOM 700 O O . GLN A 1 84 ? -14.763 -2.189 19.069 1.00 95.75 84 GLN A O 1
ATOM 705 N N . GLU A 1 85 ? -14.629 -3.493 17.255 1.00 94.56 85 GLU A N 1
ATOM 706 C CA . GLU A 1 85 ? -15.603 -4.486 17.721 1.00 94.56 85 GLU A CA 1
ATOM 707 C C . GLU A 1 85 ? -15.114 -5.202 18.982 1.00 94.56 85 GLU A C 1
ATOM 709 O O . GLU A 1 85 ? -15.845 -5.223 19.970 1.00 94.56 85 GLU A O 1
ATOM 714 N N . VAL A 1 86 ? -13.847 -5.638 19.006 1.00 93.06 86 VAL A N 1
ATOM 715 C CA . VAL A 1 86 ? -13.212 -6.256 20.188 1.00 93.06 86 VAL A CA 1
ATOM 716 C C . VAL A 1 86 ? -13.280 -5.336 21.412 1.00 93.06 86 VAL A C 1
ATOM 718 O O . VAL A 1 86 ? -13.452 -5.806 22.534 1.00 93.06 86 VAL A O 1
ATOM 721 N N . THR A 1 87 ? -13.162 -4.014 21.219 1.00 91.69 87 THR A N 1
ATOM 722 C CA . THR A 1 87 ? -13.229 -3.056 22.340 1.00 91.69 87 THR A CA 1
ATOM 723 C C . THR A 1 87 ? -14.625 -2.907 22.945 1.00 91.69 87 THR A C 1
ATOM 725 O O . THR A 1 87 ? -14.743 -2.445 24.079 1.00 91.69 87 THR A O 1
ATOM 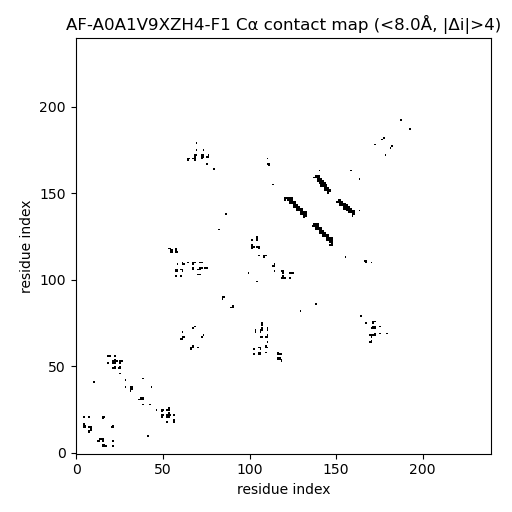728 N N . LYS A 1 88 ? -15.676 -3.265 22.195 1.00 91.81 88 LYS A N 1
ATOM 729 C CA . LYS A 1 88 ? -17.077 -3.163 22.625 1.00 91.81 88 LYS A CA 1
ATOM 730 C C . LYS A 1 88 ? -17.549 -4.462 23.258 1.00 91.81 88 LYS A C 1
ATOM 732 O O . LYS A 1 88 ? -18.141 -4.434 24.332 1.00 91.81 88 LYS A O 1
ATOM 737 N N . GLU A 1 89 ? -17.287 -5.579 22.586 1.00 89.88 89 GLU A N 1
ATOM 738 C CA . GLU A 1 89 ? -17.715 -6.908 23.005 1.00 89.88 89 GLU A CA 1
ATOM 739 C C . GLU A 1 89 ? -16.597 -7.921 22.721 1.00 89.88 89 GLU A C 1
ATOM 741 O O . GLU A 1 89 ? -16.014 -7.908 21.633 1.00 89.88 89 GLU A O 1
ATOM 746 N N . PRO A 1 90 ? -16.277 -8.818 23.673 1.00 83.81 90 PRO A N 1
ATOM 747 C CA . PRO A 1 90 ? -15.324 -9.889 23.425 1.00 83.81 90 PRO A CA 1
ATOM 748 C C . PRO A 1 90 ? -15.755 -10.750 22.234 1.00 83.81 90 PRO A C 1
ATOM 750 O O . PRO A 1 90 ? -16.910 -11.159 22.136 1.00 83.81 90 PRO A O 1
ATOM 753 N N . THR A 1 91 ? -14.805 -11.066 21.359 1.00 87.31 91 THR A N 1
ATOM 754 C CA . THR A 1 91 ? -14.996 -11.960 20.212 1.00 87.31 91 THR A CA 1
ATOM 755 C C . THR A 1 91 ? -14.087 -13.177 20.336 1.00 87.31 91 THR A C 1
ATOM 757 O O . THR A 1 91 ? -12.969 -13.089 20.851 1.00 87.31 91 THR A O 1
ATOM 760 N N . ASP A 1 92 ? -14.552 -14.319 19.831 1.00 90.12 92 ASP A N 1
ATOM 761 C CA . ASP A 1 92 ? -13.745 -15.538 19.734 1.00 90.12 92 ASP A CA 1
ATOM 762 C C . ASP A 1 92 ? -12.716 -15.465 18.591 1.00 90.12 92 ASP A C 1
ATOM 764 O O . ASP A 1 92 ? -11.760 -16.248 18.548 1.00 90.12 92 ASP A O 1
ATOM 768 N N . VAL A 1 93 ? -12.875 -14.515 17.661 1.00 91.88 93 VAL A N 1
ATOM 769 C CA . VAL A 1 93 ? -11.959 -14.336 16.532 1.00 91.88 93 VAL A CA 1
ATOM 770 C C . VAL A 1 93 ? -10.702 -13.605 16.994 1.00 91.88 93 VAL A C 1
ATOM 772 O O . VAL A 1 93 ? -10.714 -12.407 17.255 1.00 91.88 93 VAL A O 1
ATOM 775 N N . ARG A 1 94 ? -9.586 -14.339 17.069 1.00 91.88 94 ARG A N 1
ATOM 776 C CA . ARG A 1 94 ? -8.287 -13.796 17.508 1.00 91.88 94 ARG A CA 1
ATOM 777 C C . ARG A 1 94 ? -7.394 -13.300 16.375 1.00 91.88 94 ARG A C 1
ATOM 779 O O . ARG A 1 94 ? -6.491 -12.512 16.624 1.00 91.88 94 ARG A O 1
ATOM 786 N N . VAL A 1 95 ? -7.596 -13.796 15.153 1.00 96.25 95 VAL A N 1
ATOM 787 C CA . VAL A 1 95 ? -6.743 -13.492 13.997 1.00 96.25 95 VAL A CA 1
ATOM 788 C C . VAL A 1 95 ? -7.603 -13.379 12.745 1.00 96.25 95 VAL A C 1
ATOM 790 O O . VAL A 1 95 ? -8.380 -14.280 12.440 1.00 96.25 95 VAL A O 1
ATOM 793 N N . HIS A 1 96 ? -7.408 -12.297 11.993 1.00 97.06 96 HIS A N 1
ATOM 794 C CA . HIS A 1 96 ? -7.900 -12.154 10.625 1.00 97.06 96 HIS A CA 1
ATOM 795 C C . HIS A 1 96 ? -6.709 -12.231 9.670 1.00 97.06 96 HIS A C 1
ATOM 797 O O . HIS A 1 96 ? -5.728 -11.514 9.858 1.00 97.06 96 HIS A O 1
ATOM 803 N N . MET A 1 97 ? -6.789 -13.090 8.654 1.00 97.06 97 MET A N 1
ATOM 804 C CA . MET A 1 97 ? -5.747 -13.228 7.635 1.00 97.06 97 MET A CA 1
ATOM 805 C C . MET A 1 97 ? -6.281 -12.770 6.282 1.00 97.06 97 MET A C 1
ATOM 807 O O . MET A 1 97 ? -7.337 -13.224 5.844 1.00 97.06 97 MET A O 1
ATOM 811 N N . TYR A 1 98 ? -5.526 -11.896 5.620 1.00 96.75 98 TYR A N 1
ATOM 812 C CA . TYR A 1 98 ? -5.842 -11.362 4.300 1.00 96.75 98 TYR A CA 1
ATOM 813 C C . TYR A 1 98 ? -4.703 -11.718 3.348 1.00 96.75 98 TYR A C 1
ATOM 815 O O . TYR A 1 98 ? -3.582 -11.249 3.524 1.00 96.75 98 TYR A O 1
ATOM 823 N N . SER A 1 99 ? -4.980 -12.562 2.355 1.00 95.81 99 SER A N 1
ATOM 824 C CA . SER A 1 99 ? -4.045 -12.823 1.258 1.00 95.81 99 SER A CA 1
ATOM 825 C C . SER A 1 99 ? -4.333 -11.835 0.132 1.00 95.81 99 SER A C 1
ATOM 827 O O . SER A 1 99 ? -5.480 -11.705 -0.292 1.00 95.81 99 SER A O 1
ATOM 829 N N . THR A 1 100 ? -3.314 -11.095 -0.298 1.00 95.38 100 THR A N 1
ATOM 830 C CA . THR A 1 100 ? -3.447 -10.015 -1.279 1.00 95.38 100 THR A CA 1
ATOM 831 C C . THR A 1 100 ? -2.155 -9.843 -2.083 1.00 95.38 100 THR A C 1
ATOM 833 O O . THR A 1 100 ? -1.201 -10.600 -1.903 1.00 95.38 100 THR A O 1
ATOM 836 N N . HIS A 1 101 ? -2.134 -8.853 -2.971 1.00 95.38 101 HIS A N 1
ATOM 837 C CA . HIS A 1 101 ? -1.001 -8.500 -3.815 1.00 95.38 101 HIS A CA 1
ATOM 838 C C . HIS A 1 101 ? -0.096 -7.448 -3.151 1.00 95.38 101 HIS A C 1
ATOM 840 O O . HIS A 1 101 ? -0.523 -6.667 -2.298 1.00 95.38 101 HIS A O 1
ATOM 846 N N . ASP A 1 102 ? 1.160 -7.402 -3.583 1.00 94.81 102 ASP A N 1
ATOM 847 C CA . ASP A 1 102 ? 2.146 -6.363 -3.260 1.00 94.81 102 ASP A CA 1
ATOM 848 C C . ASP A 1 102 ? 1.597 -4.932 -3.412 1.00 94.81 102 ASP A C 1
ATOM 850 O O . ASP A 1 102 ? 1.824 -4.077 -2.557 1.00 94.81 102 ASP A O 1
ATOM 854 N N . THR A 1 103 ? 0.797 -4.677 -4.445 1.00 96.12 103 THR A N 1
ATOM 855 C CA . THR A 1 103 ? 0.172 -3.373 -4.706 1.00 96.12 103 THR A CA 1
ATOM 856 C C . THR A 1 103 ? -0.768 -2.948 -3.581 1.00 96.12 103 THR A C 1
ATOM 858 O O . THR A 1 103 ? -0.807 -1.765 -3.226 1.00 96.12 103 THR A O 1
ATOM 861 N N . GLU A 1 104 ? -1.477 -3.897 -2.969 1.00 97.38 104 GLU A N 1
ATOM 862 C CA . GLU A 1 104 ? -2.348 -3.645 -1.822 1.00 97.38 104 GLU A CA 1
ATOM 863 C C . GLU A 1 104 ? -1.529 -3.438 -0.543 1.00 97.38 104 GLU A C 1
ATOM 865 O O . GLU A 1 104 ? -1.818 -2.518 0.220 1.00 97.38 104 GLU A O 1
ATOM 870 N N . ILE A 1 105 ? -0.458 -4.216 -0.333 1.00 97.00 105 ILE A N 1
ATOM 871 C CA . ILE A 1 105 ? 0.462 -4.027 0.805 1.00 97.00 105 ILE A CA 1
ATOM 872 C C . ILE A 1 105 ? 1.087 -2.629 0.766 1.00 97.00 105 ILE A C 1
ATOM 874 O O . ILE A 1 105 ? 1.061 -1.910 1.769 1.00 97.00 105 ILE A O 1
ATOM 878 N N . ALA A 1 106 ? 1.619 -2.224 -0.389 1.00 97.25 106 ALA A N 1
ATOM 879 C CA . ALA A 1 106 ? 2.182 -0.895 -0.593 1.00 97.25 106 ALA A CA 1
ATOM 880 C C . ALA A 1 106 ? 1.126 0.194 -0.357 1.00 97.25 106 ALA A C 1
ATOM 882 O O . ALA A 1 106 ? 1.371 1.137 0.398 1.00 97.25 106 ALA A O 1
ATOM 883 N N . SER A 1 107 ? -0.077 0.026 -0.921 1.00 98.12 107 SER A N 1
ATOM 884 C CA . SER A 1 107 ? -1.181 0.980 -0.758 1.00 98.12 107 SER A CA 1
ATOM 885 C C . SER A 1 107 ? -1.622 1.123 0.703 1.00 98.12 107 SER A C 1
ATOM 887 O O . SER A 1 107 ? -1.875 2.239 1.162 1.00 98.12 107 SER A O 1
ATOM 889 N N . LEU A 1 108 ? -1.678 0.020 1.455 1.00 98.25 108 LEU A N 1
ATOM 890 C CA . LEU A 1 108 ? -2.031 0.008 2.874 1.00 98.25 108 LEU A CA 1
ATOM 891 C C . LEU A 1 108 ? -0.957 0.689 3.728 1.00 98.25 108 LEU A C 1
ATOM 893 O O . LEU A 1 108 ? -1.274 1.522 4.579 1.00 98.25 108 LEU A O 1
ATOM 897 N N . LEU A 1 109 ? 0.321 0.395 3.474 1.00 97.81 109 LEU A N 1
ATOM 898 C CA . LEU A 1 109 ? 1.434 1.065 4.145 1.00 97.81 109 LEU A CA 1
ATOM 899 C C . LEU A 1 109 ? 1.461 2.562 3.827 1.00 97.81 109 LEU A C 1
ATOM 901 O O . LEU A 1 109 ? 1.715 3.366 4.723 1.00 97.81 109 LEU A O 1
ATOM 905 N N . ASN A 1 110 ? 1.151 2.960 2.593 1.00 97.44 110 ASN A N 1
ATOM 906 C CA . ASN A 1 110 ? 1.088 4.368 2.206 1.00 97.44 110 ASN A CA 1
ATOM 907 C C . ASN A 1 110 ? -0.084 5.072 2.914 1.00 97.44 110 ASN A C 1
ATOM 909 O O . ASN A 1 110 ? 0.091 6.136 3.509 1.00 97.44 110 ASN A O 1
ATOM 913 N N . LEU A 1 111 ? -1.248 4.412 2.994 1.00 98.31 111 LEU A N 1
ATOM 914 C CA . LEU A 1 111 ? -2.394 4.873 3.784 1.00 98.31 111 LEU A CA 1
ATOM 915 C C . LEU A 1 111 ? -2.038 5.043 5.269 1.00 98.31 111 LEU A C 1
ATOM 917 O O . LEU A 1 111 ? -2.447 6.030 5.883 1.00 98.31 111 LEU A O 1
ATOM 921 N N . TYR A 1 112 ? -1.239 4.153 5.858 1.00 98.00 112 TYR A N 1
ATOM 922 C CA . TYR A 1 112 ? -0.740 4.303 7.233 1.00 98.00 112 TYR A CA 1
ATOM 923 C C . TYR A 1 112 ? 0.397 5.331 7.373 1.00 98.00 112 TYR A C 1
ATOM 925 O O . TYR A 1 112 ? 0.734 5.731 8.492 1.00 98.00 112 TYR A O 1
ATOM 933 N N . GLY A 1 113 ? 0.966 5.814 6.266 1.00 96.81 113 GLY A N 1
ATOM 934 C CA . GLY A 1 113 ? 2.143 6.683 6.259 1.00 96.81 113 GLY A CA 1
ATOM 935 C C . GLY A 1 113 ? 3.404 5.960 6.741 1.00 96.81 113 GLY A C 1
ATOM 936 O O . GLY A 1 113 ? 4.170 6.532 7.509 1.00 96.81 113 GLY A O 1
ATOM 937 N N . LEU A 1 114 ? 3.551 4.688 6.359 1.00 97.06 114 LEU A N 1
ATOM 938 C CA . LEU A 1 114 ? 4.625 3.757 6.738 1.00 97.06 114 LEU A CA 1
ATOM 939 C C . LEU A 1 114 ? 5.307 3.100 5.521 1.00 97.06 114 LEU A C 1
ATOM 941 O O . LEU A 1 114 ? 6.096 2.163 5.679 1.00 97.06 114 LEU A O 1
ATOM 945 N N . PHE A 1 115 ? 4.962 3.530 4.307 1.00 96.25 115 PHE A N 1
ATOM 946 C CA . PHE A 1 115 ? 5.570 3.008 3.090 1.00 96.25 115 PHE A CA 1
ATOM 947 C C . PHE A 1 115 ? 7.010 3.513 2.961 1.00 96.25 115 PHE A C 1
ATOM 949 O O . PHE A 1 115 ? 7.283 4.700 3.122 1.00 96.25 115 PHE A O 1
ATOM 956 N N . ASP A 1 116 ? 7.934 2.599 2.691 1.00 94.56 116 ASP A N 1
ATOM 957 C CA . ASP A 1 116 ? 9.379 2.839 2.594 1.00 94.56 116 ASP A CA 1
ATOM 958 C C . ASP A 1 116 ? 9.838 3.113 1.160 1.00 94.56 116 ASP A C 1
ATOM 960 O O . ASP A 1 116 ? 11.037 3.134 0.900 1.00 94.56 116 ASP A O 1
ATOM 964 N N . GLN A 1 117 ? 8.894 3.346 0.240 1.00 95.12 117 GLN A N 1
ATOM 965 C CA . GLN A 1 117 ? 9.165 3.609 -1.177 1.00 95.12 117 GLN A CA 1
ATOM 966 C C . GLN A 1 117 ? 9.887 2.447 -1.866 1.00 95.12 117 GLN A C 1
ATOM 968 O O . GLN A 1 117 ? 10.627 2.659 -2.822 1.00 95.12 117 GLN A O 1
ATOM 973 N N . LYS A 1 118 ? 9.675 1.227 -1.363 1.00 94.62 118 LYS A N 1
ATOM 974 C CA . LYS A 1 118 ? 10.210 -0.009 -1.919 1.00 94.62 118 LYS A CA 1
ATOM 975 C C . LYS A 1 118 ? 9.078 -0.951 -2.280 1.00 94.62 118 LYS A C 1
ATOM 977 O O . LYS A 1 118 ? 8.124 -1.112 -1.518 1.00 94.62 118 LYS A O 1
ATOM 982 N N . SER A 1 119 ? 9.195 -1.565 -3.450 1.00 94.19 119 SER A N 1
ATOM 983 C CA . SER A 1 119 ? 8.319 -2.650 -3.873 1.00 94.19 119 SER A CA 1
ATOM 984 C C . SER A 1 119 ? 8.308 -3.763 -2.810 1.00 94.19 119 SER A C 1
ATOM 986 O O . SER A 1 119 ? 9.370 -4.180 -2.334 1.00 94.19 119 SER A O 1
ATOM 988 N N . PRO A 1 120 ? 7.127 -4.222 -2.354 1.00 93.88 120 PRO A N 1
ATOM 989 C CA . PRO A 1 120 ? 7.063 -5.312 -1.387 1.00 93.88 120 PRO A CA 1
ATOM 990 C C . PRO A 1 120 ? 7.677 -6.599 -1.949 1.00 93.88 120 PRO A C 1
ATOM 992 O O . PRO A 1 120 ? 7.336 -7.031 -3.045 1.00 93.88 120 PRO A O 1
ATOM 995 N N . SER A 1 121 ? 8.568 -7.231 -1.184 1.00 91.50 121 SER A N 1
ATOM 996 C CA . SER A 1 121 ? 9.164 -8.515 -1.558 1.00 91.50 121 SER A CA 1
ATOM 997 C C . SER A 1 121 ? 8.157 -9.666 -1.461 1.00 91.50 121 SER A C 1
ATOM 999 O O . SER A 1 121 ? 7.140 -9.578 -0.765 1.00 91.50 121 SER A O 1
ATOM 1001 N N . TYR A 1 122 ? 8.461 -10.794 -2.111 1.00 90.56 122 TYR A N 1
ATOM 1002 C CA . TYR A 1 122 ? 7.712 -12.035 -1.902 1.00 90.56 122 TYR A CA 1
ATOM 1003 C C . TYR A 1 122 ? 7.590 -12.356 -0.413 1.00 90.56 122 TYR A C 1
ATOM 1005 O O . TYR A 1 122 ? 8.570 -12.277 0.320 1.00 90.56 122 TYR A O 1
ATOM 1013 N N . GLY A 1 123 ? 6.385 -12.715 0.033 1.00 90.88 123 GLY A N 1
ATOM 1014 C CA . GLY A 1 123 ? 6.114 -13.032 1.437 1.00 90.88 123 GLY A CA 1
ATOM 1015 C C . GLY A 1 123 ? 6.108 -11.825 2.386 1.00 90.88 123 GLY A C 1
ATOM 1016 O O . GLY A 1 123 ? 5.980 -12.021 3.597 1.00 90.88 123 GLY A O 1
ATOM 1017 N N . ALA A 1 124 ? 6.218 -10.590 1.878 1.00 92.75 124 ALA A N 1
ATOM 1018 C CA . ALA A 1 124 ? 6.035 -9.394 2.692 1.00 92.75 124 ALA A CA 1
ATOM 1019 C C . ALA A 1 124 ? 4.700 -9.461 3.445 1.00 92.75 124 ALA A C 1
ATOM 1021 O O . ALA A 1 124 ? 3.655 -9.766 2.872 1.00 92.75 124 ALA A O 1
ATOM 1022 N N . THR A 1 125 ? 4.740 -9.186 4.748 1.00 95.12 125 THR A N 1
ATOM 1023 C CA . THR A 1 125 ? 3.558 -9.262 5.614 1.00 95.12 125 THR A CA 1
ATOM 1024 C C . THR A 1 125 ? 3.472 -8.020 6.491 1.00 95.12 125 THR A C 1
ATOM 1026 O O . THR A 1 125 ? 4.466 -7.589 7.081 1.00 95.12 125 THR A O 1
ATOM 1029 N N . VAL A 1 126 ? 2.267 -7.457 6.595 1.00 96.94 126 VAL A N 1
ATOM 1030 C CA . VAL A 1 126 ? 1.929 -6.390 7.543 1.00 96.94 126 VAL A CA 1
ATOM 1031 C C . VAL A 1 126 ? 1.041 -6.991 8.622 1.00 96.94 126 VAL A C 1
ATOM 1033 O O . VAL A 1 126 ? -0.032 -7.511 8.324 1.00 96.94 126 VAL A O 1
ATOM 1036 N N . ILE A 1 127 ? 1.490 -6.923 9.870 1.00 97.50 127 ILE A N 1
ATOM 1037 C CA . ILE A 1 127 ? 0.747 -7.414 11.033 1.00 97.50 127 ILE A CA 1
ATOM 1038 C C . ILE A 1 127 ? 0.228 -6.193 11.783 1.00 97.50 127 ILE A C 1
ATOM 1040 O O . ILE A 1 127 ? 1.006 -5.299 12.107 1.00 97.50 127 ILE A O 1
ATOM 1044 N N . VAL A 1 128 ? -1.076 -6.145 12.044 1.00 98.31 128 VAL A N 1
ATOM 1045 C CA . VAL A 1 128 ? -1.715 -5.078 12.823 1.00 98.31 128 VAL A CA 1
ATOM 1046 C C . VAL A 1 128 ? -2.313 -5.712 14.071 1.00 98.31 128 VAL A C 1
ATOM 1048 O O . VAL A 1 128 ? -3.245 -6.507 13.981 1.00 98.31 128 VAL A O 1
ATOM 1051 N N . GLU A 1 129 ? -1.746 -5.392 15.226 1.00 98.06 129 GLU A N 1
ATOM 1052 C CA . GLU A 1 129 ? -2.099 -5.982 16.513 1.00 98.06 129 GLU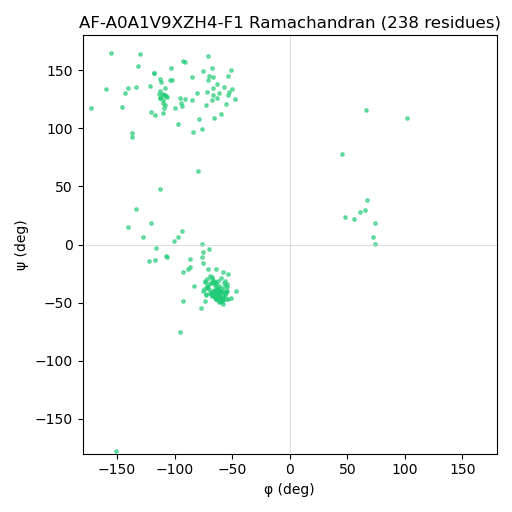 A CA 1
ATOM 1053 C C . GLU A 1 129 ? -2.860 -4.974 17.373 1.00 98.06 129 GLU A C 1
ATOM 1055 O O . GLU A 1 129 ? -2.439 -3.824 17.521 1.00 98.06 129 GLU A O 1
ATOM 1060 N N . LEU A 1 130 ? -3.946 -5.432 17.994 1.00 97.19 130 LEU A N 1
ATOM 1061 C CA . LEU A 1 130 ? -4.654 -4.699 19.036 1.00 97.19 130 LEU A CA 1
ATOM 1062 C C . LEU A 1 130 ? -4.139 -5.151 20.406 1.00 97.19 130 LEU A C 1
ATOM 1064 O O . LEU A 1 130 ? -4.234 -6.324 20.760 1.00 97.19 130 LEU A O 1
ATOM 1068 N N . TRP A 1 131 ? -3.630 -4.207 21.186 1.00 95.44 131 TRP A N 1
ATOM 1069 C CA . TRP A 1 131 ? -3.105 -4.424 22.529 1.00 95.44 131 TRP A CA 1
ATOM 1070 C C . TRP A 1 131 ? -4.007 -3.754 23.559 1.00 95.44 131 TRP A C 1
ATOM 1072 O O . TRP A 1 131 ? -4.439 -2.623 23.345 1.00 95.44 131 TRP A O 1
ATOM 1082 N N . GLN A 1 132 ? -4.242 -4.415 24.691 1.00 92.75 132 GLN A N 1
ATOM 1083 C CA . GLN A 1 132 ? -4.966 -3.851 25.830 1.00 92.75 132 GLN A CA 1
ATOM 1084 C C . GLN A 1 132 ? -4.015 -3.678 27.016 1.00 92.75 132 GLN A C 1
ATOM 1086 O O . GLN A 1 132 ? -3.361 -4.630 27.443 1.00 92.75 132 GLN A O 1
ATOM 1091 N N . ASP A 1 133 ? -3.954 -2.466 27.562 1.00 87.12 133 ASP A N 1
ATOM 1092 C CA . ASP A 1 133 ? -3.282 -2.202 28.829 1.00 87.12 133 ASP A CA 1
ATOM 1093 C C . ASP A 1 133 ? -4.125 -2.769 29.981 1.00 87.12 133 ASP A C 1
ATOM 1095 O O . ASP A 1 133 ? -5.273 -2.370 30.192 1.00 87.12 133 ASP A O 1
ATOM 1099 N N . VAL A 1 134 ? -3.543 -3.702 30.734 1.00 78.81 134 VAL A N 1
ATOM 1100 C CA . VAL A 1 134 ? -4.213 -4.417 31.831 1.00 78.81 134 VAL A CA 1
ATOM 1101 C C . VAL A 1 134 ? -4.545 -3.492 33.010 1.00 78.81 134 VAL A C 1
ATOM 1103 O O . VAL A 1 134 ? -5.508 -3.743 33.730 1.00 78.81 134 VAL A O 1
ATOM 1106 N N . ALA A 1 135 ? -3.777 -2.420 33.220 1.00 76.19 135 ALA A N 1
ATOM 1107 C CA . ALA A 1 135 ? -3.961 -1.502 34.340 1.00 76.19 135 ALA A CA 1
ATOM 1108 C C . ALA A 1 135 ? -5.034 -0.440 34.061 1.00 76.19 135 ALA A C 1
ATOM 1110 O O . ALA A 1 135 ? -5.774 -0.067 34.971 1.00 76.19 135 ALA A O 1
ATOM 1111 N N . PHE A 1 136 ? -5.134 0.038 32.816 1.00 73.19 136 PHE A N 1
ATOM 1112 C CA . PHE A 1 136 ? -6.003 1.171 32.464 1.00 73.19 136 PHE A CA 1
ATOM 1113 C C . PHE A 1 136 ? -7.144 0.822 31.502 1.00 73.19 136 PHE A C 1
ATOM 1115 O O . PHE A 1 136 ? -7.957 1.689 31.198 1.00 73.19 136 PHE A O 1
ATOM 1122 N N . SER A 1 137 ? -7.225 -0.428 31.025 1.00 77.06 137 SER A N 1
ATOM 1123 C CA . SER A 1 137 ? -8.187 -0.873 29.998 1.00 77.06 137 SER A CA 1
ATOM 1124 C C . SER A 1 137 ? -8.134 -0.060 28.696 1.00 77.06 137 SER A C 1
ATOM 1126 O O . SER A 1 137 ? -9.094 -0.045 27.927 1.00 77.06 137 SER A O 1
ATOM 1128 N N . ASN A 1 138 ? -7.007 0.604 28.432 1.00 89.88 138 ASN A N 1
ATOM 1129 C CA . ASN A 1 138 ? -6.789 1.378 27.217 1.00 89.88 138 ASN A CA 1
ATOM 1130 C C . ASN A 1 138 ? -6.287 0.474 26.092 1.00 89.88 138 ASN A C 1
ATOM 1132 O O . ASN A 1 138 ? -5.483 -0.427 26.324 1.00 89.88 138 ASN A O 1
ATOM 1136 N N . TYR A 1 139 ? -6.721 0.757 24.867 1.00 95.50 139 TYR A N 1
ATOM 1137 C CA . TYR A 1 139 ? -6.307 0.008 23.686 1.00 95.50 139 TYR A CA 1
ATOM 1138 C C . TYR A 1 139 ? -5.248 0.763 22.881 1.00 95.50 139 TYR A C 1
ATOM 1140 O O . TYR A 1 139 ? -5.330 1.981 22.705 1.00 95.50 139 TYR A O 1
ATOM 1148 N N . SER A 1 140 ? -4.276 0.031 22.346 1.00 96.88 140 SER A N 1
ATOM 1149 C CA . SER A 1 140 ? -3.260 0.542 21.424 1.00 96.88 140 SER A CA 1
ATOM 1150 C C . SER A 1 140 ? -3.124 -0.363 20.206 1.00 96.88 140 SER A C 1
ATOM 1152 O O . SER A 1 140 ? -3.437 -1.550 20.266 1.00 96.88 140 SER A O 1
ATOM 1154 N N . VAL A 1 141 ? -2.685 0.211 19.092 1.00 98.25 141 VAL A N 1
ATOM 1155 C CA . VAL A 1 141 ? -2.440 -0.492 17.836 1.00 98.25 141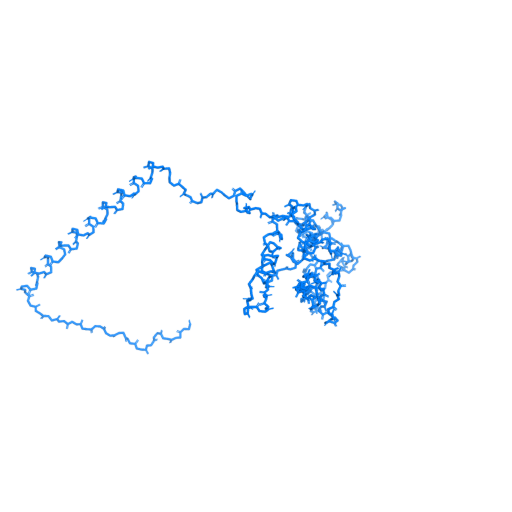 VAL A CA 1
ATOM 1156 C C . VAL A 1 141 ? -0.944 -0.542 17.596 1.00 98.25 141 VAL A C 1
ATOM 1158 O O . VAL A 1 141 ? -0.273 0.493 17.629 1.00 98.25 141 VAL A O 1
ATOM 1161 N N . LYS A 1 142 ? -0.436 -1.743 17.328 1.00 98.19 142 LYS A N 1
ATOM 1162 C CA . LYS A 1 142 ? 0.942 -1.984 16.914 1.00 98.19 142 LYS A CA 1
ATOM 1163 C C . LYS A 1 142 ? 0.961 -2.486 15.476 1.00 98.19 142 LYS A C 1
ATOM 1165 O O . LYS A 1 142 ? 0.213 -3.395 15.136 1.00 98.19 142 LYS A O 1
ATOM 1170 N N . VAL A 1 143 ? 1.810 -1.906 14.633 1.00 98.31 143 VAL A N 1
ATOM 1171 C CA . VAL A 1 143 ? 2.029 -2.371 13.259 1.00 98.31 143 VAL A CA 1
ATOM 1172 C C . VAL A 1 143 ? 3.436 -2.931 13.142 1.00 98.31 143 VAL A C 1
ATOM 1174 O O . VAL A 1 143 ? 4.416 -2.244 13.444 1.00 98.31 143 VAL A O 1
ATOM 1177 N N . LEU A 1 144 ? 3.529 -4.171 12.670 1.00 97.25 144 LEU A N 1
ATOM 1178 C CA . LEU A 1 144 ? 4.779 -4.852 12.368 1.00 97.25 144 LEU A CA 1
ATOM 1179 C C . LEU A 1 144 ? 4.902 -5.069 10.858 1.00 97.25 144 LEU A C 1
ATOM 1181 O O . LEU A 1 144 ? 3.923 -5.397 10.185 1.00 97.25 144 LEU A O 1
ATOM 1185 N N . ARG A 1 145 ? 6.119 -4.940 10.334 1.00 95.19 145 ARG A N 1
ATOM 1186 C CA . ARG A 1 145 ? 6.481 -5.374 8.981 1.00 95.19 145 ARG A CA 1
ATOM 1187 C C . ARG A 1 145 ? 7.401 -6.578 9.073 1.00 95.19 145 ARG A C 1
ATOM 1189 O O . ARG A 1 145 ? 8.395 -6.532 9.791 1.00 95.19 145 ARG A O 1
ATOM 1196 N N . LEU A 1 146 ? 7.081 -7.631 8.336 1.00 91.88 146 LEU A N 1
ATOM 1197 C CA . LEU A 1 146 ? 7.923 -8.813 8.207 1.00 91.88 146 LEU A CA 1
ATOM 1198 C C . LEU A 1 146 ? 8.541 -8.826 6.812 1.00 91.88 146 LEU A C 1
ATOM 1200 O O . LEU A 1 146 ? 7.827 -8.714 5.812 1.00 91.88 146 LEU A O 1
ATOM 1204 N N . ASN A 1 147 ? 9.865 -8.963 6.761 1.00 78.00 147 ASN A N 1
ATOM 1205 C CA . ASN A 1 147 ? 10.587 -9.235 5.529 1.00 78.00 147 ASN A CA 1
ATOM 1206 C C . ASN A 1 147 ? 10.812 -10.747 5.431 1.00 78.00 147 ASN A C 1
ATOM 1208 O O . ASN A 1 147 ? 11.349 -11.362 6.347 1.00 78.00 147 ASN A O 1
ATOM 1212 N N . TYR A 1 148 ? 10.402 -11.356 4.322 1.00 77.44 148 TYR A N 1
ATOM 1213 C CA . TYR A 1 148 ? 10.561 -12.794 4.104 1.00 77.44 148 TYR A CA 1
ATOM 1214 C C . TYR A 1 148 ? 12.016 -13.271 4.224 1.00 77.44 148 TYR A C 1
ATOM 1216 O O . TYR A 1 148 ? 12.263 -14.390 4.661 1.00 77.44 148 TYR A O 1
ATOM 1224 N N . LEU A 1 149 ? 12.993 -12.425 3.878 1.00 76.94 149 LEU A N 1
ATOM 1225 C CA . LEU A 1 149 ? 14.406 -12.809 3.916 1.00 76.94 149 LEU A CA 1
ATOM 1226 C C . LEU A 1 149 ? 14.951 -12.988 5.339 1.00 76.94 149 LEU A C 1
ATOM 1228 O O . LEU A 1 149 ? 15.822 -13.828 5.549 1.00 76.94 149 LEU A O 1
ATOM 1232 N N . ASP A 1 150 ? 14.468 -12.202 6.305 1.00 81.19 150 ASP A N 1
ATOM 1233 C CA . ASP A 1 150 ? 14.935 -12.254 7.696 1.00 81.19 150 ASP A CA 1
ATOM 1234 C C . ASP A 1 150 ? 13.917 -12.885 8.658 1.00 81.19 150 ASP A C 1
ATOM 1236 O O . ASP A 1 150 ? 14.257 -13.155 9.812 1.00 81.19 150 ASP A O 1
ATOM 1240 N N . MET A 1 151 ? 12.682 -13.121 8.191 1.00 82.31 151 MET A N 1
ATOM 1241 C CA . MET A 1 151 ? 11.546 -13.667 8.945 1.00 82.31 151 MET A CA 1
ATOM 1242 C C . MET A 1 151 ? 11.317 -12.974 10.297 1.00 82.31 151 MET A C 1
ATOM 1244 O O . MET A 1 151 ? 10.726 -13.553 11.209 1.00 82.31 151 MET A O 1
ATOM 1248 N N . THR A 1 152 ? 11.785 -11.732 10.439 1.00 86.75 152 THR A N 1
ATOM 1249 C CA . THR A 1 152 ? 11.801 -11.014 11.710 1.00 86.75 152 THR A CA 1
ATOM 1250 C C . THR A 1 152 ? 10.782 -9.878 11.655 1.00 86.75 152 THR A C 1
ATOM 1252 O O . THR A 1 152 ? 10.975 -8.920 10.902 1.0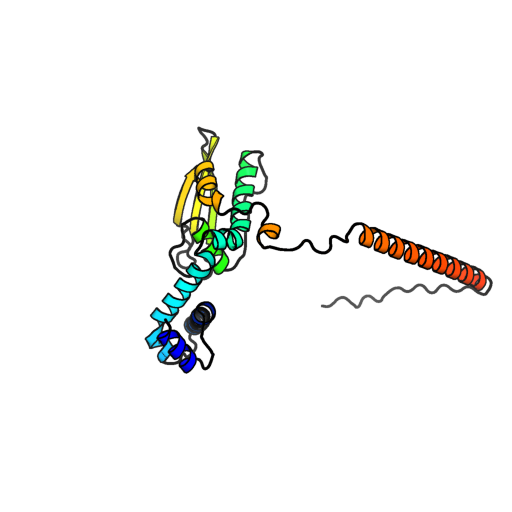0 86.75 152 THR A O 1
ATOM 1255 N N . PRO A 1 153 ? 9.695 -9.934 12.448 1.00 91.44 153 PRO A N 1
ATOM 1256 C CA . PRO A 1 153 ? 8.758 -8.824 12.554 1.00 91.44 153 PRO A CA 1
ATOM 1257 C C . PRO A 1 153 ? 9.453 -7.592 13.139 1.00 91.44 153 PRO A C 1
ATOM 1259 O O . PRO A 1 153 ? 10.038 -7.648 14.222 1.00 91.44 153 PRO A O 1
ATOM 1262 N N . ARG A 1 154 ? 9.365 -6.462 12.440 1.00 94.19 154 ARG A N 1
ATOM 1263 C CA . ARG A 1 154 ? 9.881 -5.169 12.895 1.00 94.19 154 ARG A CA 1
ATOM 1264 C C . ARG A 1 154 ? 8.728 -4.245 13.220 1.00 94.19 154 ARG A C 1
ATOM 1266 O O . ARG A 1 154 ? 7.884 -3.991 12.363 1.00 94.19 154 ARG A O 1
ATOM 1273 N N . GLU A 1 155 ? 8.715 -3.728 14.439 1.00 96.38 155 GLU A N 1
ATOM 1274 C CA . GLU A 1 155 ? 7.759 -2.703 14.839 1.00 96.38 155 GLU A CA 1
ATOM 1275 C C . GLU A 1 155 ? 8.043 -1.403 14.088 1.00 96.38 155 GLU A C 1
ATOM 1277 O O . GLU A 1 155 ? 9.159 -0.887 14.113 1.00 96.38 155 GLU A O 1
ATOM 1282 N N . VAL A 1 156 ? 7.026 -0.895 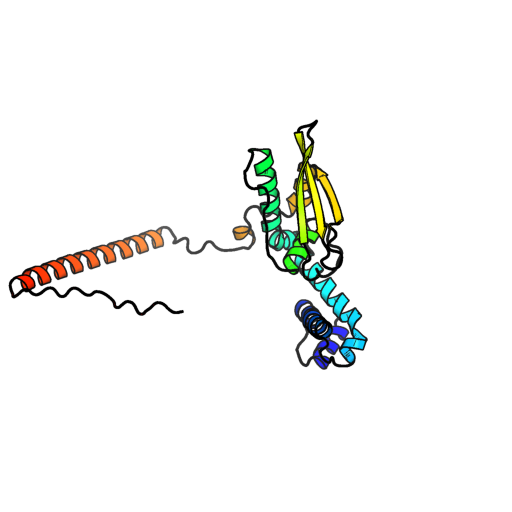13.394 1.00 96.94 156 VAL A N 1
ATOM 1283 C CA . VAL A 1 156 ? 7.108 0.354 12.621 1.00 96.94 156 VAL A CA 1
ATOM 1284 C C . VAL A 1 156 ? 6.158 1.426 13.139 1.00 96.94 156 VAL A C 1
ATOM 1286 O O . VAL A 1 156 ? 6.266 2.587 12.749 1.00 96.94 156 VAL A O 1
ATOM 1289 N N . LEU A 1 157 ? 5.214 1.048 14.002 1.00 97.69 157 LEU A N 1
ATOM 1290 C CA . LEU A 1 157 ? 4.224 1.950 14.567 1.00 97.69 157 LEU A CA 1
ATOM 1291 C C . LEU A 1 157 ? 3.646 1.353 15.853 1.00 97.69 157 LEU A C 1
ATOM 1293 O O . LEU A 1 157 ? 3.236 0.195 15.851 1.00 97.69 157 LEU A O 1
ATOM 1297 N N . HIS A 1 158 ? 3.540 2.152 16.914 1.00 97.31 158 HIS A N 1
ATOM 1298 C CA . HIS A 1 158 ? 2.775 1.809 18.114 1.00 97.31 158 HIS A CA 1
ATOM 1299 C C . HIS A 1 158 ? 2.155 3.079 18.698 1.00 97.31 158 HIS A C 1
ATOM 1301 O O . HIS A 1 158 ? 2.869 4.021 19.033 1.00 97.31 158 HIS A O 1
ATOM 1307 N N . LEU A 1 159 ? 0.824 3.138 18.769 1.00 97.00 159 LEU A N 1
ATOM 1308 C CA . LEU A 1 159 ? 0.098 4.281 19.334 1.00 97.00 159 LEU A CA 1
ATOM 1309 C C . LEU A 1 159 ? -1.294 3.892 19.857 1.00 97.00 159 LEU A C 1
ATOM 1311 O O . LEU A 1 159 ? -1.789 2.815 19.518 1.00 97.00 159 LEU A O 1
ATOM 1315 N N . PRO A 1 160 ? -1.944 4.739 20.674 1.00 97.00 160 PRO A N 1
ATOM 1316 C CA . PRO A 1 160 ? -3.318 4.520 21.124 1.00 97.00 160 PRO A CA 1
ATOM 1317 C C . PRO A 1 160 ? -4.300 4.282 19.965 1.00 97.00 160 PRO A C 1
ATOM 1319 O O . PRO A 1 160 ? -4.184 4.885 18.901 1.00 97.00 160 PRO A O 1
ATOM 1322 N N . LEU A 1 161 ? -5.303 3.422 20.172 1.00 97.38 161 LEU A N 1
ATOM 1323 C CA . LEU A 1 161 ? -6.320 3.126 19.154 1.00 97.38 161 LEU A CA 1
ATOM 1324 C C . LEU A 1 161 ? -7.050 4.386 18.629 1.00 97.38 161 LEU A C 1
ATOM 1326 O O . LEU A 1 161 ? -7.251 4.458 17.414 1.00 97.38 161 LEU A O 1
ATOM 1330 N N . PRO A 1 162 ? -7.416 5.386 19.464 1.00 96.94 162 PRO A N 1
ATOM 1331 C CA . PRO A 1 162 ? -8.008 6.635 18.974 1.00 96.94 162 PRO A CA 1
ATOM 1332 C C . PRO A 1 162 ? -7.083 7.389 18.012 1.00 96.94 162 PRO A C 1
ATOM 1334 O O . PRO A 1 162 ? -7.492 7.721 16.903 1.00 96.94 162 PRO A O 1
ATOM 1337 N N . ASP A 1 163 ? -5.811 7.544 18.377 1.00 98.06 163 ASP A N 1
ATOM 1338 C CA . ASP A 1 163 ? -4.812 8.229 17.552 1.00 98.06 163 ASP A CA 1
ATOM 1339 C C . ASP A 1 163 ? -4.595 7.498 16.212 1.00 98.06 163 ASP A C 1
ATOM 1341 O O . ASP A 1 163 ? -4.316 8.117 15.181 1.00 98.06 163 ASP A O 1
ATOM 1345 N N . PHE A 1 164 ? -4.753 6.167 16.197 1.00 98.31 164 PHE A N 1
ATOM 1346 C CA . PHE A 1 164 ? -4.621 5.353 14.988 1.00 98.31 164 PHE A CA 1
ATOM 1347 C C . PHE A 1 164 ? -5.816 5.555 14.070 1.00 98.31 164 PHE A C 1
ATOM 1349 O O . PHE A 1 164 ? -5.634 5.744 12.865 1.00 98.31 164 PHE A O 1
ATOM 1356 N N . ALA A 1 165 ? -7.022 5.578 14.640 1.00 98.31 165 ALA A N 1
ATOM 1357 C CA . ALA A 1 165 ? -8.234 5.907 13.909 1.00 98.31 165 ALA A CA 1
ATOM 1358 C C . ALA A 1 165 ? -8.136 7.310 13.288 1.00 98.31 165 ALA A C 1
ATOM 1360 O O . ALA A 1 165 ? -8.378 7.459 12.089 1.00 98.31 165 ALA A O 1
ATOM 1361 N N . ASP A 1 166 ? -7.686 8.306 14.053 1.00 98.31 166 ASP A N 1
ATOM 1362 C CA . ASP A 1 166 ? -7.529 9.688 13.587 1.00 98.31 166 ASP A CA 1
ATOM 1363 C C . ASP A 1 166 ? -6.493 9.807 12.461 1.00 98.31 166 ASP A C 1
ATOM 1365 O O . ASP A 1 166 ? -6.732 10.474 11.449 1.00 98.31 166 ASP A O 1
ATOM 1369 N N . ARG A 1 167 ? -5.366 9.089 12.572 1.00 97.88 167 ARG A N 1
ATOM 1370 C CA . ARG A 1 167 ? -4.304 9.054 11.549 1.00 97.88 167 ARG A CA 1
ATOM 1371 C C . ARG A 1 167 ? -4.808 8.612 10.173 1.00 97.88 167 ARG A C 1
ATOM 1373 O O . ARG A 1 167 ? -4.268 9.042 9.142 1.00 97.88 167 ARG A O 1
ATOM 1380 N N . ILE A 1 168 ? -5.801 7.726 10.135 1.00 98.00 168 ILE A N 1
ATOM 1381 C CA . ILE A 1 168 ? -6.324 7.153 8.889 1.00 98.00 168 ILE A CA 1
ATOM 1382 C C . ILE A 1 168 ? -7.699 7.697 8.495 1.00 98.00 168 ILE A C 1
ATOM 1384 O O . ILE A 1 168 ? -8.105 7.491 7.353 1.00 98.00 168 ILE A O 1
ATOM 1388 N N . ALA A 1 169 ? -8.378 8.436 9.377 1.00 97.88 169 ALA A N 1
ATOM 1389 C CA . ALA A 1 169 ? -9.780 8.841 9.245 1.00 97.88 169 ALA A CA 1
ATOM 1390 C C . ALA A 1 169 ? -10.124 9.488 7.895 1.00 97.88 169 ALA A C 1
ATOM 1392 O O . ALA A 1 169 ? -11.103 9.110 7.250 1.00 97.88 169 ALA A O 1
ATOM 1393 N N . SER A 1 170 ? -9.292 10.418 7.414 1.00 97.00 170 SER A N 1
ATOM 1394 C CA . SER A 1 170 ? -9.518 11.114 6.135 1.00 97.00 170 SER A CA 1
ATOM 1395 C C . SER A 1 170 ? -9.483 10.184 4.912 1.00 97.00 170 SER A C 1
ATOM 1397 O O . SER A 1 170 ? -10.063 10.492 3.868 1.00 97.00 170 SER A O 1
ATOM 1399 N N . LYS A 1 171 ? -8.846 9.017 5.048 1.00 97.88 171 LYS A N 1
ATOM 1400 C CA . LYS A 1 171 ? -8.644 8.015 3.995 1.00 97.88 171 LYS A CA 1
ATOM 1401 C C . LYS A 1 171 ? -9.639 6.852 4.090 1.00 97.88 171 LYS A C 1
ATOM 1403 O O . LYS A 1 171 ? -9.557 5.932 3.288 1.00 97.88 171 LYS A O 1
ATOM 1408 N N . LEU A 1 172 ? -10.598 6.874 5.020 1.00 97.94 172 LEU A N 1
ATOM 1409 C CA . LEU A 1 172 ? -11.598 5.807 5.143 1.00 97.94 172 LEU A CA 1
ATOM 1410 C C . LEU A 1 172 ? -12.880 6.138 4.364 1.00 97.94 172 LEU A C 1
ATOM 1412 O O . LEU A 1 172 ? -13.537 7.130 4.698 1.00 97.94 172 LEU A O 1
ATOM 1416 N N . PRO A 1 173 ? -13.281 5.331 3.361 1.00 96.25 173 PRO A N 1
ATOM 1417 C CA . PRO A 1 173 ? -14.499 5.569 2.595 1.00 96.25 173 PRO A CA 1
ATOM 1418 C C . PRO A 1 173 ? -15.747 5.476 3.481 1.00 96.25 173 PRO A C 1
ATOM 1420 O O . PRO A 1 173 ? -15.870 4.578 4.320 1.00 96.25 173 PRO A O 1
ATOM 1423 N N . SER A 1 174 ? -16.705 6.380 3.290 1.00 93.94 174 SER A N 1
ATOM 1424 C CA . SER A 1 174 ? -18.012 6.307 3.947 1.00 93.94 174 SER A CA 1
ATOM 1425 C C . SER A 1 174 ? -18.863 5.249 3.250 1.00 93.94 174 SER A C 1
ATOM 1427 O O . SER A 1 174 ? -19.276 4.287 3.897 1.00 93.94 174 SER A O 1
ATOM 1429 N N . ASP A 1 175 ? -19.013 5.386 1.932 1.00 92.69 175 ASP A N 1
ATOM 1430 C CA . ASP A 1 175 ? -19.678 4.442 1.030 1.00 92.69 175 ASP A CA 1
ATOM 1431 C C . ASP A 1 175 ? -18.819 4.318 -0.232 1.00 92.69 175 ASP A C 1
ATOM 1433 O O . ASP A 1 175 ? -18.910 5.125 -1.157 1.00 92.69 175 ASP A O 1
ATOM 1437 N N . TRP A 1 176 ? -17.925 3.329 -0.230 1.00 93.25 176 TRP A N 1
ATOM 1438 C CA . TRP A 1 176 ? -16.927 3.168 -1.283 1.00 93.25 176 TRP A CA 1
ATOM 1439 C C . TRP A 1 176 ? -17.564 2.974 -2.665 1.00 93.25 176 TRP A C 1
ATOM 1441 O O . TRP A 1 176 ? -17.116 3.592 -3.625 1.00 93.25 176 TRP A O 1
ATOM 1451 N N . GLU A 1 177 ? -18.644 2.190 -2.774 1.00 90.00 177 GLU A N 1
ATOM 1452 C CA . GLU A 1 177 ? -19.290 1.930 -4.066 1.00 90.00 177 GLU A CA 1
ATOM 1453 C C . GLU A 1 177 ? -19.870 3.210 -4.669 1.00 90.00 177 GLU A C 1
ATOM 1455 O O . GLU A 1 177 ? -19.647 3.516 -5.847 1.00 90.00 177 GLU A O 1
ATOM 1460 N N . LYS A 1 178 ? -20.582 3.984 -3.845 1.00 91.44 178 LYS A N 1
ATOM 1461 C CA . LYS A 1 178 ? -21.161 5.258 -4.263 1.00 91.44 178 LYS A CA 1
ATOM 1462 C C . LYS A 1 178 ? -20.082 6.282 -4.601 1.00 91.44 178 LYS A C 1
ATOM 1464 O O . LYS A 1 178 ? -20.206 6.988 -5.600 1.00 91.44 178 LYS A O 1
ATOM 1469 N N . GLU A 1 179 ? -19.030 6.366 -3.790 1.00 91.69 179 GLU A N 1
ATOM 1470 C CA . GLU A 1 179 ? -17.912 7.288 -4.013 1.00 91.69 179 GLU A CA 1
ATOM 1471 C C . GLU A 1 179 ? -17.108 6.942 -5.278 1.00 91.69 179 GLU A C 1
ATOM 1473 O O . GLU A 1 179 ? -16.645 7.849 -5.968 1.00 91.69 179 GLU A O 1
ATOM 1478 N N . CYS A 1 180 ? -17.015 5.658 -5.643 1.00 89.94 180 CYS A N 1
ATOM 1479 C CA . CYS A 1 180 ? -16.437 5.200 -6.911 1.00 89.94 180 CYS A CA 1
ATOM 1480 C C . CYS A 1 180 ? -17.362 5.406 -8.125 1.00 89.94 180 CYS A C 1
ATOM 1482 O O . CYS A 1 180 ? -16.997 5.057 -9.247 1.00 89.94 180 CYS A O 1
ATOM 1484 N N . GLY A 1 181 ? -18.560 5.967 -7.934 1.00 87.44 181 GLY A N 1
ATOM 1485 C CA . GLY A 1 181 ? -19.506 6.229 -9.016 1.00 87.44 181 GLY A CA 1
ATOM 1486 C C . GLY A 1 181 ? -20.204 4.975 -9.542 1.00 87.44 181 GLY A C 1
ATOM 1487 O O . GLY A 1 181 ? -20.759 5.006 -10.647 1.00 87.44 181 GLY A O 1
ATOM 1488 N N . ARG A 1 182 ? -20.211 3.875 -8.773 1.00 80.44 182 ARG A N 1
ATOM 1489 C CA . ARG A 1 182 ? -20.975 2.679 -9.128 1.00 80.44 182 ARG A CA 1
ATOM 1490 C C . ARG A 1 182 ? -22.457 3.028 -9.066 1.00 80.44 182 ARG A C 1
ATOM 1492 O O . ARG A 1 182 ? -23.026 3.261 -8.003 1.00 80.44 182 ARG A O 1
ATOM 1499 N N . LYS A 1 183 ? -23.093 3.110 -10.233 1.00 76.00 183 LYS A N 1
ATOM 1500 C CA . LYS A 1 183 ? -24.548 3.255 -10.315 1.00 76.00 183 LYS A CA 1
ATOM 1501 C C . LYS A 1 183 ? -25.158 1.961 -9.784 1.00 76.00 183 LYS A C 1
ATOM 1503 O O . LYS A 1 183 ? -24.770 0.890 -10.246 1.00 76.00 183 LYS A O 1
ATOM 1508 N N . ASN A 1 184 ? -26.091 2.060 -8.837 1.00 65.38 184 ASN A N 1
ATOM 1509 C CA . ASN A 1 184 ? -26.843 0.902 -8.352 1.00 65.38 184 ASN A CA 1
ATOM 1510 C C . ASN A 1 184 ? -27.356 0.099 -9.554 1.00 65.38 184 ASN A C 1
ATOM 1512 O O . ASN A 1 184 ? -27.995 0.662 -10.448 1.00 65.38 184 ASN A O 1
ATOM 1516 N N . ALA A 1 185 ? -27.030 -1.193 -9.598 1.00 56.56 185 ALA A N 1
ATOM 1517 C CA . ALA A 1 185 ? -27.499 -2.085 -10.646 1.00 56.56 185 ALA A CA 1
ATOM 1518 C C . ALA A 1 185 ? -29.035 -2.095 -10.619 1.00 56.56 185 ALA A C 1
ATOM 1520 O O . ALA A 1 185 ? -29.625 -2.540 -9.642 1.00 56.56 185 ALA A O 1
ATOM 1521 N N . PHE A 1 186 ? -29.656 -1.548 -11.669 1.00 54.16 186 PHE A N 1
ATOM 1522 C CA . PHE A 1 186 ? -31.103 -1.549 -11.902 1.00 54.16 186 PHE A CA 1
ATOM 1523 C C . PHE A 1 186 ? -31.968 -1.186 -10.679 1.00 54.16 186 PHE A C 1
ATOM 1525 O O . PHE A 1 186 ? -32.655 -2.028 -10.107 1.00 54.16 186 PHE A O 1
ATOM 1532 N N . ILE A 1 187 ? -32.055 0.106 -10.352 1.00 54.75 187 ILE A N 1
ATOM 1533 C CA . ILE A 1 187 ? -33.333 0.603 -9.825 1.00 54.75 187 ILE A CA 1
ATOM 1534 C C . ILE A 1 187 ? -34.249 0.722 -11.041 1.00 54.75 187 ILE A C 1
ATOM 1536 O O . ILE A 1 187 ? -34.119 1.667 -11.816 1.00 54.75 187 ILE A O 1
ATOM 1540 N N . LEU A 1 188 ? -35.116 -0.274 -11.253 1.00 54.78 188 LEU A N 1
ATOM 1541 C CA . LEU A 1 188 ? -36.273 -0.083 -12.123 1.00 54.78 188 LEU A CA 1
ATOM 1542 C C . LEU A 1 188 ? -37.025 1.125 -11.560 1.00 54.78 188 LEU A C 1
ATOM 1544 O O . LEU A 1 188 ? -37.403 1.119 -10.386 1.00 54.78 188 LEU A O 1
ATOM 1548 N N . ASP A 1 189 ? -37.195 2.166 -12.372 1.00 60.44 189 ASP A N 1
ATOM 1549 C CA . ASP A 1 189 ? -38.067 3.284 -12.024 1.00 60.44 189 ASP A CA 1
ATOM 1550 C C . ASP A 1 189 ? -39.440 2.718 -11.613 1.00 60.44 189 ASP A C 1
ATOM 1552 O O . ASP A 1 189 ? -39.838 1.649 -12.083 1.00 60.44 189 ASP A O 1
ATOM 1556 N N . GLY A 1 190 ? -40.178 3.379 -10.718 1.00 58.41 190 GLY A N 1
ATOM 1557 C CA . GLY A 1 190 ? -41.398 2.812 -10.114 1.00 58.41 190 GLY A CA 1
ATOM 1558 C C . GLY A 1 190 ? -42.426 2.313 -11.146 1.00 58.41 190 GLY A C 1
ATOM 1559 O O . GLY A 1 190 ? -43.188 1.381 -10.882 1.00 58.41 190 GLY A O 1
ATOM 1560 N N . ARG A 1 191 ? -42.386 2.882 -12.357 1.00 60.22 191 ARG A N 1
ATOM 1561 C CA . ARG A 1 191 ? -43.163 2.470 -13.530 1.00 60.22 191 ARG A CA 1
ATOM 1562 C C . ARG A 1 191 ? -42.674 1.162 -14.166 1.00 60.22 191 ARG A C 1
ATOM 1564 O O . ARG A 1 191 ? -43.492 0.307 -14.505 1.00 60.22 191 ARG A O 1
ATOM 1571 N N . ASP A 1 192 ? -41.363 0.984 -14.287 1.00 63.09 192 ASP A N 1
ATOM 1572 C CA . ASP A 1 192 ? -40.741 -0.218 -14.848 1.00 63.09 192 ASP A CA 1
ATOM 1573 C C . ASP A 1 192 ? -40.831 -1.398 -13.873 1.00 63.09 192 ASP A C 1
ATOM 1575 O O . ASP A 1 192 ? -41.039 -2.535 -14.294 1.00 63.09 192 ASP A O 1
ATOM 1579 N N . GLY A 1 193 ? -40.785 -1.134 -12.561 1.00 67.06 193 GLY A N 1
ATOM 1580 C CA . GLY A 1 193 ? -41.019 -2.143 -11.524 1.00 67.06 193 GLY A CA 1
ATOM 1581 C C . GLY A 1 193 ? -42.438 -2.721 -11.569 1.00 67.06 193 GLY A C 1
ATOM 1582 O O . GLY A 1 193 ? -42.617 -3.936 -11.472 1.00 67.06 193 GLY A O 1
ATOM 1583 N N . GLN A 1 194 ? -43.452 -1.876 -11.793 1.00 68.44 194 GLN A N 1
ATOM 1584 C CA . GLN A 1 194 ? -44.835 -2.330 -11.989 1.00 68.44 194 GLN A CA 1
ATOM 1585 C C . GLN A 1 194 ? -45.008 -3.125 -13.287 1.00 68.44 194 GLN A C 1
ATOM 1587 O O . GLN A 1 194 ? -45.664 -4.166 -13.278 1.00 68.44 194 GLN A O 1
ATOM 1592 N N . LEU A 1 195 ? -44.40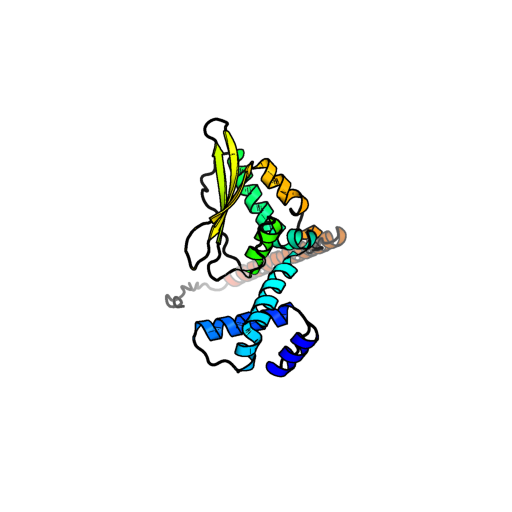7 -2.676 -14.393 1.00 74.31 195 LEU A N 1
ATOM 1593 C CA . LEU A 1 195 ? -44.444 -3.403 -15.666 1.00 74.31 195 LEU A CA 1
ATOM 1594 C C . LEU A 1 195 ? -43.785 -4.783 -15.550 1.00 74.31 195 LEU A C 1
ATOM 1596 O O . LEU A 1 195 ? -44.344 -5.771 -16.027 1.00 74.31 195 L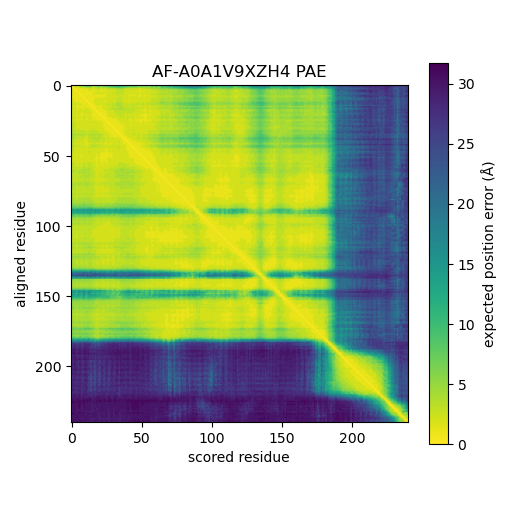EU A O 1
ATOM 1600 N N . PHE A 1 196 ? -42.647 -4.869 -14.861 1.00 78.12 196 PHE A N 1
ATOM 1601 C CA . PHE A 1 196 ? -41.944 -6.129 -14.642 1.00 78.12 196 PHE A CA 1
ATOM 1602 C C . PHE A 1 196 ? -42.738 -7.076 -13.732 1.00 78.12 196 PHE A C 1
ATOM 1604 O O . PHE A 1 196 ? -42.898 -8.252 -14.054 1.00 78.12 196 PHE A O 1
ATOM 1611 N N . ALA A 1 197 ? -43.322 -6.566 -12.642 1.00 78.88 197 ALA A N 1
ATOM 1612 C CA . ALA A 1 197 ? -44.179 -7.354 -11.756 1.00 78.88 197 ALA A CA 1
ATOM 1613 C C . ALA A 1 197 ? -45.422 -7.899 -12.483 1.00 78.88 197 ALA A C 1
ATOM 1615 O O . ALA A 1 197 ? -45.767 -9.072 -12.325 1.00 78.88 197 ALA A O 1
ATOM 1616 N N . MET A 1 198 ? -46.065 -7.084 -13.328 1.00 82.19 198 MET A N 1
ATOM 1617 C CA . MET A 1 198 ? -47.187 -7.530 -14.160 1.00 82.19 198 MET A CA 1
ATOM 1618 C C . MET A 1 198 ? -46.757 -8.584 -15.184 1.00 82.19 198 MET A C 1
ATOM 1620 O O . MET A 1 198 ? -47.478 -9.563 -15.382 1.00 82.19 198 MET A O 1
ATOM 1624 N N . ALA A 1 199 ? -45.584 -8.432 -15.806 1.00 87.06 199 ALA A N 1
ATOM 1625 C CA . ALA A 1 199 ? -45.050 -9.422 -16.737 1.00 87.06 199 ALA A CA 1
ATOM 1626 C C . ALA A 1 199 ? -44.798 -10.768 -16.037 1.00 87.06 199 ALA A C 1
ATOM 1628 O O . ALA A 1 199 ? -45.284 -11.797 -16.502 1.00 87.06 199 ALA A O 1
ATOM 1629 N N . VAL A 1 200 ? -44.144 -10.765 -14.872 1.00 89.56 200 VAL A N 1
ATOM 1630 C CA . VAL A 1 200 ? -43.890 -11.984 -14.084 1.00 89.56 200 VAL A CA 1
ATOM 1631 C C . VAL A 1 200 ? -45.198 -12.650 -13.642 1.00 89.56 200 VAL A C 1
ATOM 1633 O O . VAL A 1 200 ? -45.351 -13.861 -13.799 1.00 89.56 200 VAL A O 1
ATOM 1636 N N . ALA A 1 201 ? -46.179 -11.878 -13.163 1.00 92.06 201 ALA A N 1
ATOM 1637 C CA . ALA A 1 201 ? -47.490 -12.406 -12.779 1.00 92.06 201 ALA A CA 1
ATOM 1638 C C . ALA A 1 201 ? -48.251 -13.014 -13.975 1.00 92.06 201 ALA A C 1
ATOM 1640 O O . ALA A 1 201 ? -48.886 -14.066 -13.857 1.00 92.06 201 ALA A O 1
ATOM 1641 N N . SER A 1 202 ? -48.145 -12.394 -15.151 1.00 89.19 202 SER A N 1
ATOM 1642 C CA . SER A 1 202 ? -48.757 -12.900 -16.386 1.00 89.19 202 SER A CA 1
ATOM 1643 C C . SER A 1 202 ? -48.127 -14.226 -16.820 1.00 89.19 202 SER A C 1
ATOM 1645 O O . SER A 1 202 ? -48.825 -15.153 -17.214 1.00 89.19 202 SER A O 1
ATOM 1647 N N . TRP A 1 203 ? -46.807 -14.357 -16.693 1.00 90.19 203 TRP A N 1
ATOM 1648 C CA . TRP A 1 203 ? -46.096 -15.586 -17.042 1.00 90.19 203 TRP A CA 1
ATOM 1649 C C . TRP A 1 203 ? -46.361 -16.706 -16.034 1.00 90.19 203 TRP A C 1
ATOM 1651 O O . TRP A 1 203 ? -46.548 -17.854 -16.431 1.00 90.19 203 TRP A O 1
ATOM 1661 N N . ALA A 1 204 ? -46.458 -16.378 -14.743 1.00 93.44 204 ALA A N 1
ATOM 1662 C CA . ALA A 1 204 ? -46.814 -17.337 -13.702 1.00 93.44 204 ALA A CA 1
ATOM 1663 C C . ALA A 1 204 ? -48.240 -17.885 -13.883 1.00 93.44 204 ALA A C 1
ATOM 1665 O O . ALA A 1 204 ? -48.459 -19.090 -13.750 1.00 93.44 204 ALA A O 1
ATOM 1666 N N . THR A 1 205 ? -49.206 -17.033 -14.243 1.00 91.56 205 THR A N 1
ATOM 1667 C CA . THR A 1 205 ? -50.584 -17.476 -14.519 1.00 91.56 205 THR A CA 1
ATOM 1668 C C . THR A 1 205 ? -50.668 -18.330 -15.784 1.00 91.56 205 THR A C 1
ATOM 1670 O O . THR A 1 205 ? -51.324 -19.371 -15.765 1.00 91.56 205 THR A O 1
ATOM 1673 N N . LEU A 1 206 ? -49.946 -17.967 -16.850 1.00 93.81 206 LEU A N 1
ATOM 1674 C CA . LEU A 1 206 ? -49.812 -18.791 -18.058 1.00 93.81 206 LEU A CA 1
ATOM 1675 C C . LEU A 1 206 ? -49.194 -20.161 -17.758 1.00 93.81 206 LEU A C 1
ATOM 1677 O O . LEU A 1 206 ? -49.737 -21.179 -18.180 1.00 93.81 206 LEU A O 1
ATOM 1681 N N . ALA A 1 207 ? -48.106 -20.209 -16.986 1.00 93.44 207 ALA A N 1
ATOM 1682 C CA . ALA A 1 207 ? -47.478 -21.463 -16.579 1.00 93.44 207 ALA A CA 1
ATOM 1683 C C . ALA A 1 207 ? -48.436 -22.336 -15.753 1.00 93.44 207 ALA A C 1
ATOM 1685 O O . ALA A 1 207 ? -48.526 -23.541 -15.985 1.00 93.44 207 ALA A O 1
ATOM 1686 N N . PHE A 1 208 ? -49.203 -21.736 -14.840 1.00 94.44 208 PHE A N 1
ATOM 1687 C CA . PHE A 1 208 ? -50.193 -22.448 -14.035 1.00 94.44 208 PHE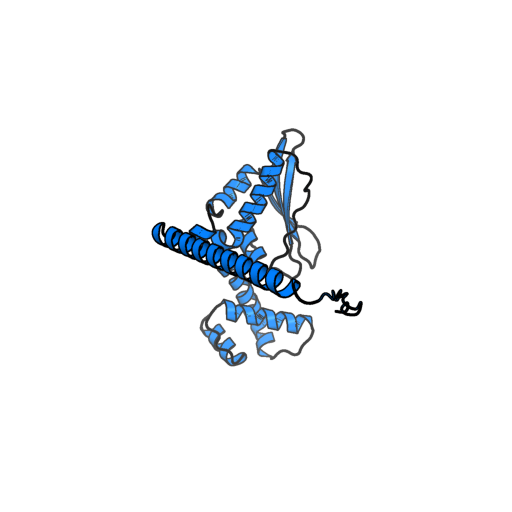 A CA 1
ATOM 1688 C C . PHE A 1 208 ? -51.348 -23.009 -14.879 1.00 94.44 208 PHE A C 1
ATOM 1690 O O . PHE A 1 208 ? -51.734 -24.163 -14.702 1.00 94.44 208 PHE A O 1
ATOM 1697 N N . LEU A 1 209 ? -51.857 -22.244 -15.849 1.00 93.69 209 LEU A N 1
ATOM 1698 C CA . LEU A 1 209 ? -52.874 -22.720 -16.794 1.00 93.69 209 LEU A CA 1
ATOM 1699 C C . LEU A 1 209 ? -52.343 -23.848 -17.685 1.00 93.69 209 LEU A C 1
ATOM 1701 O O . LEU A 1 209 ? -53.045 -24.835 -17.906 1.00 93.69 209 LEU A O 1
ATOM 1705 N N . CYS A 1 210 ? -51.095 -23.745 -18.148 1.00 92.00 210 CYS A N 1
ATOM 1706 C CA . CYS A 1 210 ? -50.424 -24.821 -18.872 1.00 92.00 210 CYS A CA 1
ATOM 1707 C C . CYS A 1 210 ? -50.280 -26.076 -18.004 1.00 92.00 210 CYS A C 1
ATOM 1709 O O . CYS A 1 210 ? -50.546 -27.169 -18.491 1.00 92.00 210 CYS A O 1
ATOM 1711 N N . LEU A 1 211 ? -49.930 -25.941 -16.721 1.00 92.69 211 LEU A N 1
ATOM 1712 C CA . LEU A 1 211 ? -49.863 -27.069 -15.790 1.00 92.69 211 LEU A CA 1
ATOM 1713 C C . LEU A 1 211 ? -51.235 -27.708 -15.564 1.00 92.69 211 LEU A C 1
ATOM 1715 O O . LEU A 1 211 ? -51.335 -28.926 -15.637 1.00 92.69 211 LEU A O 1
ATOM 1719 N N . ILE A 1 212 ? -52.297 -26.922 -15.362 1.00 92.31 212 ILE A N 1
ATOM 1720 C CA . ILE A 1 212 ? -53.664 -27.453 -15.237 1.00 92.31 212 ILE A CA 1
ATOM 1721 C C . ILE A 1 212 ? -54.079 -28.173 -16.518 1.00 92.31 212 ILE A C 1
ATOM 1723 O O . ILE A 1 212 ? -54.619 -29.273 -16.444 1.00 92.31 212 ILE A O 1
ATOM 1727 N N . SER A 1 213 ? -53.806 -27.587 -17.685 1.00 88.56 213 SER A N 1
ATOM 1728 C CA . SER A 1 213 ? -54.096 -28.205 -18.981 1.00 88.56 213 SER A CA 1
ATOM 1729 C C . SER A 1 213 ? -53.316 -29.509 -19.166 1.00 88.56 213 SER A C 1
ATOM 1731 O O . SER A 1 213 ? -53.900 -30.526 -19.531 1.00 88.56 213 SER A O 1
ATOM 1733 N N . CYS A 1 214 ? -52.023 -29.528 -18.830 1.00 86.56 214 CYS A N 1
ATOM 1734 C CA . CYS A 1 214 ? -51.199 -30.734 -18.838 1.00 86.56 214 CYS A CA 1
ATOM 1735 C C . CYS A 1 214 ? -51.734 -31.790 -17.866 1.00 86.56 214 CYS A C 1
ATOM 1737 O O . CYS A 1 214 ? -51.870 -32.943 -18.260 1.00 86.56 214 CYS A O 1
ATOM 1739 N N . CYS A 1 215 ? -52.098 -31.417 -16.636 1.00 86.56 215 CYS A N 1
ATOM 1740 C CA . CYS A 1 215 ? -52.718 -32.317 -15.664 1.00 86.56 215 CYS A CA 1
ATOM 1741 C C . CYS A 1 215 ? -54.052 -32.860 -16.181 1.00 86.56 215 CYS A C 1
ATOM 1743 O O . CYS A 1 215 ? -54.287 -34.056 -16.094 1.00 86.56 215 CYS A O 1
ATOM 1745 N N . TYR A 1 216 ? -54.893 -32.024 -16.790 1.00 86.31 216 TYR A N 1
ATOM 1746 C CA . TYR A 1 216 ? -56.149 -32.437 -17.413 1.00 86.31 216 TYR A CA 1
ATOM 1747 C C . TYR A 1 216 ? -55.911 -33.411 -18.577 1.00 86.31 216 TYR A C 1
ATOM 1749 O O . TYR A 1 216 ? -56.548 -34.460 -18.644 1.00 86.31 216 TYR A O 1
ATOM 1757 N N . CYS A 1 217 ? -54.931 -33.132 -19.443 1.00 80.88 217 CYS A N 1
ATOM 1758 C CA . CYS A 1 217 ? -54.514 -34.027 -20.526 1.00 80.88 217 CYS A CA 1
ATOM 1759 C C . CYS A 1 217 ? -53.958 -35.353 -19.995 1.00 80.88 217 CYS A C 1
ATOM 1761 O O . CYS A 1 217 ? -54.250 -36.403 -20.560 1.00 80.88 217 CYS A O 1
ATOM 1763 N N . VAL A 1 218 ? -53.183 -35.328 -18.908 1.00 75.50 218 VAL A N 1
ATOM 1764 C CA . VAL A 1 218 ? -52.655 -36.527 -18.246 1.00 75.50 218 VAL A CA 1
ATOM 1765 C C . VAL A 1 218 ? -53.784 -37.316 -17.587 1.00 75.50 218 VAL A C 1
ATOM 1767 O O . VAL A 1 218 ? -53.834 -38.521 -17.782 1.00 75.50 218 VAL A O 1
ATOM 1770 N N . CYS A 1 219 ? -54.735 -36.675 -16.906 1.00 72.12 219 CYS A N 1
ATOM 1771 C CA . CYS A 1 219 ? -55.904 -37.339 -16.322 1.00 72.12 219 CYS A CA 1
ATOM 1772 C C . CYS A 1 219 ? -56.821 -37.957 -17.391 1.00 72.12 219 CYS A C 1
ATOM 1774 O O . CYS A 1 219 ? -57.350 -39.045 -17.180 1.00 72.12 219 CYS A O 1
ATOM 1776 N N . ILE A 1 220 ? -56.972 -37.315 -18.557 1.00 68.31 220 ILE A N 1
ATOM 1777 C CA . ILE A 1 220 ? -57.683 -37.899 -19.707 1.00 68.31 220 ILE A CA 1
ATOM 1778 C C . ILE A 1 220 ? -56.880 -39.051 -20.323 1.00 68.31 220 ILE A C 1
ATOM 1780 O O . ILE A 1 220 ? -57.458 -40.060 -20.720 1.00 68.31 220 ILE A O 1
ATOM 1784 N N . ARG A 1 221 ? -55.548 -38.939 -20.390 1.00 59.38 221 ARG A N 1
ATOM 1785 C CA . ARG A 1 221 ? -54.674 -39.982 -20.946 1.00 59.38 221 ARG A CA 1
ATOM 1786 C C . ARG A 1 221 ? -54.534 -41.198 -20.025 1.00 59.38 221 ARG A C 1
ATOM 1788 O O . ARG A 1 221 ? -54.443 -42.310 -20.529 1.00 59.38 221 ARG A O 1
ATOM 1795 N N . ASP A 1 222 ? -54.599 -41.015 -18.707 1.00 53.38 222 ASP A N 1
ATOM 1796 C CA . ASP A 1 222 ? -54.539 -42.085 -17.695 1.00 53.38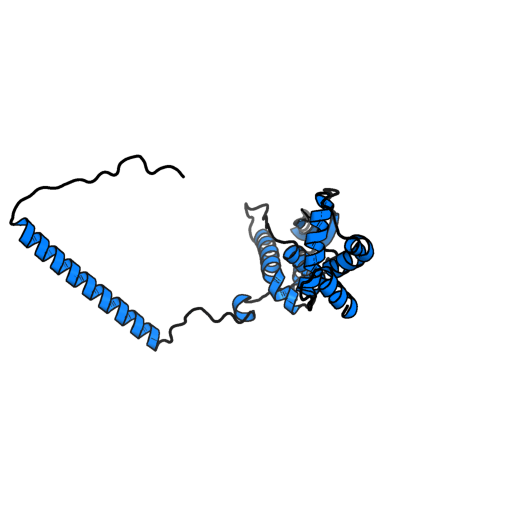 222 ASP A CA 1
ATOM 1797 C C . ASP A 1 222 ? -55.858 -42.890 -17.600 1.00 53.38 222 ASP A C 1
ATOM 1799 O O . ASP A 1 222 ? -55.908 -43.962 -17.001 1.00 53.38 222 ASP A O 1
ATOM 1803 N N . SER A 1 223 ? -56.910 -42.455 -18.313 1.00 52.91 223 SER A N 1
ATOM 1804 C CA . SER A 1 223 ? -58.065 -43.297 -18.671 1.00 52.91 223 SER A CA 1
ATOM 1805 C C . SER A 1 223 ? -57.722 -44.385 -19.711 1.00 52.91 223 SER A C 1
ATOM 1807 O O . SER A 1 223 ? -58.583 -45.202 -20.044 1.00 52.91 223 SER A O 1
ATOM 1809 N N . SER A 1 224 ? -56.492 -44.433 -20.235 1.00 58.03 224 SER A N 1
ATOM 1810 C CA . SER A 1 224 ? -56.021 -45.459 -21.170 1.00 58.03 224 SER A CA 1
ATOM 1811 C C . SER A 1 224 ? -54.604 -45.938 -20.818 1.00 58.03 224 SER A C 1
ATOM 1813 O O . SER A 1 224 ? -53.609 -45.404 -21.300 1.00 58.03 224 SER A O 1
ATOM 1815 N N . ASN A 1 225 ? -54.564 -47.051 -20.078 1.00 50.72 225 ASN A N 1
ATOM 1816 C CA . ASN A 1 225 ? -53.445 -47.975 -19.840 1.00 50.72 225 ASN A CA 1
ATOM 1817 C C . ASN A 1 225 ? -52.213 -47.483 -19.048 1.00 50.72 225 ASN A C 1
ATOM 1819 O O . ASN A 1 225 ? -51.382 -46.707 -19.510 1.00 50.72 225 ASN A O 1
ATOM 1823 N N . LYS A 1 226 ? -52.037 -48.118 -17.879 1.00 51.66 226 LYS A N 1
ATOM 1824 C CA . LYS A 1 226 ? -50.877 -48.048 -16.977 1.00 51.66 226 LYS A CA 1
ATOM 1825 C C . LYS A 1 226 ? -49.609 -48.653 -17.591 1.00 51.66 226 LYS A C 1
ATOM 1827 O O . LYS A 1 226 ? -49.679 -49.732 -18.179 1.00 51.66 226 LYS A O 1
ATOM 1832 N N . LYS A 1 227 ? -48.451 -48.051 -17.277 1.00 47.12 227 LYS A N 1
ATOM 1833 C CA . LYS A 1 227 ? -47.206 -48.715 -16.817 1.00 47.12 227 LYS A CA 1
ATOM 1834 C C . LYS A 1 227 ? -46.171 -47.658 -16.395 1.00 47.12 227 LYS A C 1
ATOM 1836 O O . LYS A 1 227 ? -45.725 -46.862 -17.212 1.00 47.12 227 LYS A O 1
ATOM 1841 N N . THR A 1 228 ? -45.799 -47.670 -15.117 1.00 47.69 228 THR A N 1
ATOM 1842 C CA . THR A 1 228 ? -44.769 -46.809 -14.517 1.00 47.69 228 THR A CA 1
ATOM 1843 C C . THR A 1 228 ? -43.379 -47.374 -14.808 1.00 47.69 228 THR A C 1
ATOM 1845 O O . THR A 1 228 ? -43.136 -48.553 -14.555 1.00 47.69 228 THR A O 1
ATOM 1848 N N . ILE A 1 229 ? -42.467 -46.537 -15.304 1.00 50.88 229 ILE A N 1
ATOM 1849 C CA . ILE A 1 229 ? -41.033 -46.836 -15.409 1.00 50.88 229 ILE A CA 1
ATOM 1850 C C . ILE A 1 229 ? -40.320 -45.971 -14.367 1.00 50.88 229 ILE A C 1
ATOM 1852 O O . ILE A 1 229 ? -40.395 -44.747 -14.421 1.00 50.88 229 ILE A O 1
ATOM 1856 N N . MET A 1 230 ? -39.664 -46.617 -13.404 1.00 42.84 230 MET A N 1
ATOM 1857 C CA . MET A 1 230 ? -38.775 -45.972 -12.435 1.00 42.84 230 MET A CA 1
ATOM 1858 C C . MET A 1 230 ? -37.389 -45.843 -13.067 1.00 42.84 230 MET A C 1
ATOM 1860 O O . MET A 1 230 ? -36.821 -46.849 -13.492 1.00 42.84 230 MET A O 1
ATOM 1864 N N . TYR A 1 231 ? -36.848 -44.626 -13.132 1.00 42.50 231 TYR A N 1
ATOM 1865 C CA . TYR A 1 231 ? -35.473 -44.388 -13.567 1.00 42.50 231 TYR A CA 1
ATOM 1866 C C . TYR A 1 231 ? -34.581 -44.202 -12.338 1.00 42.50 231 TYR A C 1
ATOM 1868 O O . TYR A 1 231 ? -34.781 -43.279 -11.550 1.00 42.50 231 TYR A O 1
ATOM 1876 N N . GLN A 1 232 ? -33.610 -45.096 -12.178 1.00 51.00 232 GLN A N 1
ATOM 1877 C CA . GLN A 1 232 ? -32.520 -44.992 -11.213 1.00 51.00 232 GLN A CA 1
ATOM 1878 C C . GLN A 1 232 ? -31.235 -44.742 -12.018 1.00 51.00 232 GLN A C 1
ATOM 1880 O O . GLN A 1 232 ? -30.931 -45.552 -12.896 1.00 51.00 232 GLN A O 1
ATOM 1885 N N . PRO A 1 233 ? -30.493 -43.645 -11.790 1.00 55.84 233 PRO A N 1
ATOM 1886 C CA . PRO A 1 233 ? -29.231 -43.423 -12.489 1.00 55.84 233 PRO A CA 1
ATOM 1887 C C . PRO A 1 233 ? -28.146 -44.406 -12.019 1.00 55.84 233 PRO A C 1
ATOM 1889 O O . PRO A 1 233 ? -28.096 -44.795 -10.851 1.00 55.84 233 PRO A O 1
ATOM 1892 N N . LEU A 1 234 ? -27.289 -44.811 -12.962 1.00 44.94 234 LEU A N 1
ATOM 1893 C CA . LEU A 1 234 ? -26.166 -45.727 -12.752 1.00 44.94 234 LEU A CA 1
ATOM 1894 C C . LEU A 1 234 ? -25.032 -45.057 -11.944 1.00 44.94 234 LEU A C 1
ATOM 1896 O O . LEU A 1 234 ? -24.731 -43.885 -12.174 1.00 44.94 234 LEU A O 1
ATOM 1900 N N . PRO A 1 235 ? -24.368 -45.793 -11.034 1.00 50.69 235 PRO A N 1
ATOM 1901 C CA . PRO A 1 235 ? -23.306 -45.284 -10.167 1.00 50.69 235 PRO A CA 1
ATOM 1902 C C . PRO A 1 235 ? -21.956 -45.202 -10.902 1.00 50.69 235 PRO A C 1
ATOM 1904 O O . PRO A 1 235 ? -21.018 -45.915 -10.557 1.00 50.69 235 PRO A O 1
ATOM 1907 N N . THR A 1 236 ? -21.852 -44.368 -11.940 1.00 53.03 236 THR A N 1
ATOM 1908 C CA . THR A 1 236 ? -20.592 -44.184 -12.695 1.00 53.03 236 THR A CA 1
ATOM 1909 C C . THR A 1 236 ? -20.279 -42.749 -13.129 1.00 53.03 236 THR A C 1
ATOM 1911 O O . THR A 1 236 ? -19.367 -42.563 -13.920 1.00 53.03 236 THR A O 1
ATOM 1914 N N . GLU A 1 237 ? -20.932 -41.721 -12.582 1.00 46.28 237 GLU A N 1
ATOM 1915 C CA . GLU A 1 237 ? -20.500 -40.320 -12.791 1.00 46.28 237 GLU A CA 1
ATOM 1916 C C . GLU A 1 237 ? -19.977 -39.668 -11.506 1.00 46.28 237 GLU A C 1
ATOM 1918 O O . GLU A 1 237 ? -20.323 -38.553 -11.129 1.00 46.28 237 GLU A O 1
ATOM 1923 N N . THR A 1 238 ? -19.100 -40.401 -10.825 1.00 48.41 238 THR A N 1
ATOM 1924 C CA . THR A 1 238 ? -18.010 -39.809 -10.044 1.00 48.41 238 THR A CA 1
ATOM 1925 C C . THR A 1 238 ? -16.722 -40.002 -10.836 1.00 48.41 238 THR A C 1
ATOM 1927 O O . THR A 1 238 ? -16.534 -41.098 -11.363 1.00 48.41 238 THR A O 1
ATOM 1930 N N . ILE A 1 239 ? -15.846 -38.987 -10.809 1.00 40.66 239 ILE A N 1
ATOM 1931 C CA . ILE A 1 239 ? -14.571 -38.775 -11.537 1.00 40.66 239 ILE A CA 1
ATOM 1932 C C . ILE A 1 239 ? -14.806 -37.806 -12.714 1.00 40.66 239 ILE A C 1
ATOM 1934 O O . ILE A 1 239 ? -15.463 -38.174 -13.678 1.00 40.66 239 ILE A O 1
ATOM 1938 N N . SER A 1 240 ? -14.339 -36.555 -12.714 1.00 39.62 240 SER A N 1
ATOM 1939 C CA . SER A 1 240 ? -13.347 -35.830 -11.899 1.00 39.62 240 SER A CA 1
ATOM 1940 C C . SER A 1 240 ? -13.693 -34.345 -11.855 1.00 39.62 240 SER A C 1
ATOM 1942 O O . SER A 1 240 ? -14.049 -33.836 -12.943 1.00 39.62 240 SER A O 1
#